Protein AF-0000000069255221 (afdb_homodimer)

Solvent-accessible surface area (backbone atoms only — not comparable to full-atom values): 17949 Å² total; per-residue (Å²): 132,67,72,67,63,80,71,64,46,84,71,50,73,41,59,32,74,39,87,52,92,62,31,18,66,27,28,30,12,27,25,38,39,84,88,38,37,34,37,34,24,20,61,76,11,30,36,39,33,22,40,76,84,61,45,72,72,52,70,41,57,36,72,45,83,52,92,60,35,19,34,45,30,48,19,39,28,49,33,89,82,35,44,27,38,31,22,20,23,72,64,14,24,37,36,32,24,35,59,88,79,59,46,71,72,52,72,48,52,37,46,73,56,74,71,75,69,78,61,92,83,64,73,72,77,75,72,73,63,87,76,57,73,61,70,69,67,75,77,55,68,43,74,43,63,30,34,39,16,40,24,49,25,87,87,62,47,33,40,33,16,16,33,79,68,11,26,37,39,34,56,133,67,71,67,63,80,71,64,45,85,72,50,76,40,57,34,74,39,86,51,92,62,31,19,66,27,27,30,14,28,27,39,38,84,87,36,38,35,37,33,24,20,61,75,12,32,37,38,33,22,41,76,84,62,46,74,73,52,71,42,58,37,73,46,82,53,92,62,35,18,35,44,31,47,18,38,30,51,35,90,83,36,45,26,39,31,22,20,24,72,65,14,23,36,38,31,24,35,60,89,79,59,46,71,73,51,72,49,52,37,46,72,54,73,72,75,68,79,59,91,83,63,74,72,77,76,72,73,62,87,76,58,72,61,71,70,68,76,77,55,68,42,72,43,61,30,35,40,17,40,22,51,26,88,88,61,46,32,39,33,16,16,33,78,68,11,26,37,39,34,56

Foldseek 3Di:
DPVVVVPDDDDDDFEDDDDDFRHAVDFQEWEAEPQQKIWTQGQQFKIWIDHNVSHTDDIFEDDDQDQRHAHCQREWYAEHQQWIWTQRFVNAKIWIARNVPSHTDDMWGKDQDPDPDPPPPDPPPPDPDPPPPPPPPPRDMDGGHGWNYWYAYHVGKIWTDHVVVRDIDID/DPVVVVPDDDDDDFEDDDDDFRHAVDFQEWEAEPQQKIWTQGQQFKIWIDHNVSHTDDIFEDDDQDQRHAHCQREWYAEHQQWIWTQRFVNAKIWIARNVPSHTDDMWGKDQDPDPDPDPPDDPPPDPDPPPPPPPPPRDMDGGHGWNYWYAYHVGKIWTDHVVVRDIDID

Radius of gyration: 22.47 Å; Cα contacts (8 Å, |Δi|>4): 884; chains: 2; bounding box: 44×80×65 Å

Nearest PDB structures (foldseek):
  6xg7-assembly1_A  TM=9.078E-01  e=9.656E-13  Drosophila melanogaster
  8j72-assembly1_A  TM=9.115E-01  e=5.080E-12  Mus musculus
  7qrx-assembly2_B  TM=9.113E-01  e=1.896E-11  Homo sapiens
  6fpt-assembly2_B  TM=9.087E-01  e=2.384E-11  Danio rerio
  6fpt-assembly1_A  TM=9.087E-01  e=3.769E-11  Danio rerio

InterPro domains:
  IPR001258 NHL repeat [PF01436] (70-97)
  IPR001258 NHL repeat [PF01436] (145-171)
  IPR001258 NHL repeat [PS51125] (11-53)
  IPR001258 NHL repeat [PS51125] (57-100)
  IPR001258 NHL repeat [PS51125] (131-171)
  IPR011042 Six-bladed beta-propeller, TolB-like [G3DSA:2.120.10.30] (4-122)
  IPR050952 Tripartite Motif and NHL Repeat Containing E3 Ligases [PTHR24104] (11-170)

Sequence (342 aa):
VLDMLDNFKFVRQFGFLGSGEGQFESPLDAAVTVTGEILVSDSNNRIQVFDSKGVYLRCFGLKGRKDGFFHYPVNIAVNDENALFVCDQGNHRVQVFNAADGAFLHKWGGSKKKKPEPVEGEAPPEEPAEGEEGAEKPEEWQGIRCPAGVAVNASGMVVVTDYQAHAIFAFVLDMLDNFKFVRQFGFLGSGEGQFESPLDAAVTVTGEILVSDSNNRIQVFDSKGVYLRCFGLKGRKDGFFHYPVNIAVNDENALFVCDQGNHRVQVFNAADGAFLHKWGGSKKKKPEPVEGEAPPEEPAEGEEGAEKPEEWQGIRCPAGVAVNASGMVVVTDYQAHAIFAF

pLDDT: mean 87.74, std 17.52, range [38.91, 98.94]

Structure (mmCIF, N/CA/C/O backbone):
data_AF-0000000069255221-model_v1
#
loop_
_entity.id
_entity.type
_entity.pdbx_description
1 polymer 'Peptidylamidoglycolate lyase'
#
loop_
_atom_site.group_PDB
_atom_site.id
_atom_site.type_symbol
_atom_site.label_atom_id
_atom_site.label_alt_id
_atom_site.label_comp_id
_atom_site.label_asym_id
_atom_site.label_entity_id
_atom_site.label_seq_id
_atom_site.pdbx_PDB_ins_code
_atom_site.Cartn_x
_atom_site.Cartn_y
_atom_site.Cartn_z
_atom_site.occupancy
_atom_site.B_iso_or_equiv
_atom_site.auth_seq_id
_atom_site.auth_comp_id
_atom_site.auth_asym_id
_atom_site.auth_atom_id
_atom_site.pdbx_PDB_model_num
ATOM 1 N N . VAL A 1 1 ? 8.352 21.719 -10.75 1 53.47 1 VAL A N 1
ATOM 2 C CA . VAL A 1 1 ? 7.277 22.219 -9.906 1 53.47 1 VAL A CA 1
ATOM 3 C C . VAL A 1 1 ? 6.043 21.328 -10.039 1 53.47 1 VAL A C 1
ATOM 5 O O . VAL A 1 1 ? 5.621 21.016 -11.156 1 53.47 1 VAL A O 1
ATOM 8 N N . LEU A 1 2 ? 5.855 20.469 -9.016 1 69.88 2 LEU A N 1
ATOM 9 C CA . LEU A 1 2 ? 4.672 19.609 -9.055 1 69.88 2 LEU A CA 1
ATOM 10 C C . LEU A 1 2 ? 3.408 20.406 -8.789 1 69.88 2 LEU A C 1
ATOM 12 O O . LEU A 1 2 ? 3.201 20.891 -7.672 1 69.88 2 LEU A O 1
ATOM 16 N N . ASP A 1 3 ? 2.67 20.781 -9.836 1 70.25 3 ASP A N 1
ATOM 17 C CA . ASP A 1 3 ? 1.479 21.625 -9.828 1 70.25 3 ASP A CA 1
ATOM 18 C C . ASP A 1 3 ? 0.49 21.156 -8.758 1 70.25 3 ASP A C 1
ATOM 20 O O . ASP A 1 3 ? -0.163 21.984 -8.109 1 70.25 3 ASP A O 1
ATOM 24 N N . MET A 1 4 ? 0.484 19.922 -8.508 1 70.19 4 MET A N 1
ATOM 25 C CA . MET A 1 4 ? -0.543 19.391 -7.617 1 70.19 4 MET A CA 1
ATOM 26 C C . MET A 1 4 ? -0.302 19.828 -6.18 1 70.19 4 MET A C 1
ATOM 28 O O . MET A 1 4 ? -1.237 19.906 -5.379 1 70.19 4 MET A O 1
ATOM 32 N N . LEU A 1 5 ? 0.924 20.172 -5.895 1 73.88 5 LEU A N 1
ATOM 33 C CA . LEU A 1 5 ? 1.231 20.516 -4.508 1 73.88 5 LEU A CA 1
ATOM 34 C C . LEU A 1 5 ? 0.727 21.906 -4.16 1 73.88 5 LEU A C 1
ATOM 36 O O . LEU A 1 5 ? 0.573 22.234 -2.98 1 73.88 5 LEU A O 1
ATOM 40 N N . ASP A 1 6 ? 0.453 22.719 -5.16 1 73.06 6 ASP A N 1
ATOM 41 C CA . ASP A 1 6 ? -0.022 24.078 -4.93 1 73.06 6 ASP A CA 1
ATOM 42 C C . ASP A 1 6 ? -1.392 24.078 -4.258 1 73.06 6 ASP A C 1
ATOM 44 O O . ASP A 1 6 ? -1.708 24.984 -3.477 1 73.06 6 ASP A O 1
ATOM 48 N N . ASN A 1 7 ? -2.127 23.047 -4.492 1 72.38 7 ASN A N 1
ATOM 49 C CA . ASN A 1 7 ? -3.479 22.984 -3.951 1 72.38 7 ASN A CA 1
ATOM 50 C C . ASN A 1 7 ? -3.629 21.828 -2.959 1 72.38 7 ASN A C 1
ATOM 52 O O . ASN A 1 7 ? -4.746 21.422 -2.631 1 72.38 7 ASN A O 1
ATOM 56 N N . PHE A 1 8 ? -2.584 21.375 -2.562 1 77.88 8 PHE A N 1
ATOM 57 C CA . PHE A 1 8 ? -2.619 20.219 -1.68 1 77.88 8 PHE A CA 1
ATOM 58 C C . PHE A 1 8 ? -3.045 20.609 -0.273 1 77.88 8 PHE A C 1
ATOM 60 O O . PHE A 1 8 ? -2.312 21.312 0.426 1 77.88 8 PHE A O 1
ATOM 67 N N . LYS A 1 9 ? -4.277 20.266 0.069 1 83.62 9 LYS A N 1
ATOM 68 C CA . LYS A 1 9 ? -4.824 20.578 1.385 1 83.62 9 LYS A CA 1
ATOM 69 C C . LYS A 1 9 ? -5.676 19.438 1.92 1 83.62 9 LYS A C 1
ATOM 71 O O . LYS A 1 9 ? -6.191 18.625 1.147 1 83.62 9 LYS A O 1
ATOM 76 N N . PHE A 1 10 ? -5.762 19.453 3.189 1 89.75 10 PHE A N 1
ATOM 77 C CA . PHE A 1 10 ? -6.68 18.516 3.824 1 89.75 10 PHE A CA 1
ATOM 78 C C . PHE A 1 10 ? -8.117 18.812 3.428 1 89.75 10 PHE A C 1
ATOM 80 O O . PHE A 1 10 ? -8.555 19.969 3.469 1 89.75 10 PHE A O 1
ATOM 87 N N . VAL A 1 11 ? -8.836 17.766 3.115 1 88.06 11 VAL A N 1
ATOM 88 C CA . VAL A 1 11 ? -10.211 17.953 2.672 1 88.06 11 VAL A CA 1
ATOM 89 C C . VAL A 1 11 ? -11.172 17.344 3.688 1 88.06 11 VAL A C 1
ATOM 91 O O . VAL A 1 11 ? -12.047 18.031 4.223 1 88.06 11 VAL A O 1
ATOM 94 N N . ARG A 1 12 ? -10.945 16.094 4.004 1 93 12 ARG A N 1
ATOM 95 C CA . ARG A 1 12 ? -11.883 15.445 4.918 1 93 12 ARG A CA 1
ATOM 96 C C . ARG A 1 12 ? -11.258 14.211 5.57 1 93 12 ARG A C 1
ATOM 98 O O . ARG A 1 12 ? -10.266 13.68 5.07 1 93 12 ARG A O 1
ATOM 105 N N . GLN A 1 13 ? -11.891 13.852 6.645 1 95.25 13 GLN A N 1
ATOM 106 C CA . GLN A 1 13 ? -11.625 12.594 7.348 1 95.25 13 GLN A CA 1
ATOM 107 C C . GLN A 1 13 ? -12.914 11.812 7.566 1 95.25 13 GLN A C 1
ATOM 109 O O . GLN A 1 13 ? -13.953 12.391 7.891 1 95.25 13 GLN A O 1
ATOM 114 N N . PHE A 1 14 ? -12.859 10.531 7.309 1 96.5 14 PHE A N 1
ATOM 115 C CA . PHE A 1 14 ? -14.031 9.703 7.547 1 96.5 14 PHE A CA 1
ATOM 116 C C . PHE A 1 14 ? -13.625 8.32 8.047 1 96.5 14 PHE A C 1
ATOM 118 O O . PHE A 1 14 ? -12.469 7.926 7.926 1 96.5 14 PHE A O 1
ATOM 125 N N . GLY A 1 15 ? -14.594 7.602 8.648 1 95.12 15 GLY A N 1
ATOM 126 C CA . GLY A 1 15 ? -14.375 6.293 9.242 1 95.12 15 GLY A CA 1
ATOM 127 C C . GLY A 1 15 ? -14.391 6.309 10.758 1 95.12 15 GLY A C 1
ATOM 128 O O . GLY A 1 15 ? -14.102 7.336 11.375 1 95.12 15 GLY A O 1
ATOM 129 N N . PHE A 1 16 ? -14.688 5.141 11.312 1 94.25 16 PHE A N 1
ATOM 130 C CA . PHE A 1 16 ? -14.734 4.922 12.758 1 94.25 16 PHE A CA 1
ATOM 131 C C . PHE A 1 16 ? -14.328 3.49 13.094 1 94.25 16 PHE A C 1
ATOM 133 O O . PHE A 1 16 ? -14.391 2.604 12.242 1 94.25 16 PHE A O 1
ATOM 140 N N . LEU A 1 17 ? -13.984 3.387 14.305 1 96.44 17 LEU A N 1
ATOM 141 C CA . LEU A 1 17 ? -13.633 2.051 14.766 1 96.44 17 LEU A CA 1
ATOM 142 C C . LEU A 1 17 ? -14.852 1.135 14.766 1 96.44 17 LEU A C 1
ATOM 144 O O . LEU A 1 17 ? -15.938 1.532 15.195 1 96.44 17 LEU A O 1
ATOM 148 N N . GLY A 1 18 ? -14.727 -0.05 14.297 1 97.38 18 GLY A N 1
ATOM 149 C CA . GLY A 1 18 ? -15.789 -1.037 14.375 1 97.38 18 GLY A CA 1
ATOM 150 C C . GLY A 1 18 ? -15.797 -2 13.195 1 97.38 18 GLY A C 1
ATOM 151 O O . GLY A 1 18 ? -14.875 -1.996 12.383 1 97.38 18 GLY A O 1
ATOM 152 N N . SER A 1 19 ? -16.812 -2.799 13.086 1 97.12 19 SER A N 1
ATOM 153 C CA . SER A 1 19 ? -16.922 -3.818 12.047 1 97.12 19 SER A CA 1
ATOM 154 C C . SER A 1 19 ? -18.125 -3.574 11.156 1 97.12 19 SER A C 1
ATOM 156 O O . SER A 1 19 ? -18.375 -4.336 10.211 1 97.12 19 SER A O 1
ATOM 158 N N . GLY A 1 20 ? -18.828 -2.496 11.359 1 97.5 20 GLY A N 1
ATOM 159 C CA . GLY A 1 20 ? -19.984 -2.164 10.539 1 97.5 20 GLY A CA 1
ATOM 160 C C . GLY A 1 20 ? -19.625 -1.4 9.281 1 97.5 20 GLY A C 1
ATOM 161 O O . GLY A 1 20 ? -18.438 -1.189 8.992 1 97.5 20 GLY A O 1
ATOM 162 N N . GLU A 1 21 ? -20.734 -1.013 8.523 1 97.62 21 GLU A N 1
ATOM 163 C CA . GLU A 1 21 ? -20.531 -0.204 7.328 1 97.62 21 GLU A CA 1
ATOM 164 C C . GLU A 1 21 ? -19.844 1.115 7.656 1 97.62 21 GLU A C 1
ATOM 166 O O . GLU A 1 21 ? -20.266 1.83 8.57 1 97.62 21 GLU A O 1
ATOM 171 N N . GLY A 1 22 ? -18.75 1.346 6.938 1 97.56 22 GLY A N 1
ATOM 172 C CA . GLY A 1 22 ? -18.031 2.588 7.148 1 97.56 22 GLY A CA 1
ATOM 173 C C . GLY A 1 22 ? -17.141 2.561 8.375 1 97.56 22 GLY A C 1
ATOM 174 O O . GLY A 1 22 ? -16.516 3.564 8.719 1 97.56 22 GLY A O 1
ATOM 175 N N . GLN A 1 23 ? -17.094 1.429 9.031 1 97.81 23 GLN A N 1
ATOM 176 C CA . GLN A 1 23 ? -16.234 1.255 10.203 1 97.81 23 GLN A CA 1
ATOM 177 C C . GLN A 1 23 ? -15.047 0.356 9.891 1 97.81 23 GLN A C 1
ATOM 179 O O . GLN A 1 23 ? -15.117 -0.491 9 1 97.81 23 GLN A O 1
ATOM 184 N N . PHE A 1 24 ? -13.953 0.578 10.641 1 97.75 24 PHE A N 1
ATOM 185 C CA . PHE A 1 24 ? -12.727 -0.171 10.414 1 97.75 24 PHE A CA 1
ATOM 186 C C . PHE A 1 24 ? -12.148 -0.681 11.727 1 97.75 24 PHE A C 1
ATOM 188 O O . PHE A 1 24 ? -12.016 0.077 12.695 1 97.75 24 PHE A O 1
ATOM 195 N N . GLU A 1 25 ? -11.797 -1.97 11.75 1 96.75 25 GLU A N 1
ATOM 196 C CA . GLU A 1 25 ? -10.898 -2.385 12.82 1 96.75 25 GLU A CA 1
ATOM 197 C C . GLU A 1 25 ? -9.508 -1.772 12.641 1 96.75 25 GLU A C 1
ATOM 199 O O . GLU A 1 25 ? -9.016 -1.068 13.523 1 96.75 25 GLU A O 1
ATOM 204 N N . SER A 1 26 ? -9.031 -2.018 11.445 1 97.12 26 SER A N 1
ATOM 205 C CA . SER A 1 26 ? -7.785 -1.403 10.992 1 97.12 26 SER A CA 1
ATOM 206 C C . SER A 1 26 ? -7.773 -1.224 9.477 1 97.12 26 SER A C 1
ATOM 208 O O . SER A 1 26 ? -7.574 -2.188 8.734 1 97.12 26 SER A O 1
ATOM 210 N N . PRO A 1 27 ? -8.039 0.037 8.992 1 98.38 27 PRO A N 1
ATOM 211 C CA . PRO A 1 27 ? -7.828 0.236 7.559 1 98.38 27 PRO A CA 1
ATOM 212 C C . PRO A 1 27 ? -6.367 0.06 7.145 1 98.38 27 PRO A C 1
ATOM 214 O O . PRO A 1 27 ? -5.488 0.762 7.652 1 98.38 27 PRO A O 1
ATOM 217 N N . LEU A 1 28 ? -6.141 -0.832 6.289 1 98.31 28 LEU A N 1
ATOM 218 C CA . LEU A 1 28 ? -4.785 -1.276 5.988 1 98.31 28 LEU A CA 1
ATOM 219 C C . LEU A 1 28 ? -4.203 -0.499 4.812 1 98.31 28 LEU A C 1
ATOM 221 O O . LEU A 1 28 ? -3.049 -0.063 4.859 1 98.31 28 LEU A O 1
ATOM 225 N N . ASP A 1 29 ? -4.965 -0.388 3.723 1 98.88 29 ASP A N 1
ATOM 226 C CA . ASP A 1 29 ? -4.543 0.339 2.529 1 98.88 29 ASP A CA 1
ATOM 227 C C . ASP A 1 29 ? -5.75 0.875 1.76 1 98.88 29 ASP A C 1
ATOM 229 O O . ASP A 1 29 ? -6.891 0.536 2.072 1 98.88 29 ASP A O 1
ATOM 233 N N . ALA A 1 30 ? -5.453 1.751 0.765 1 98.81 30 ALA A N 1
ATOM 234 C CA . ALA A 1 30 ? -6.52 2.303 -0.069 1 98.81 30 ALA A CA 1
ATOM 235 C C . ALA A 1 30 ? -6.086 2.387 -1.529 1 98.81 30 ALA A C 1
ATOM 237 O O . ALA A 1 30 ? -4.887 2.4 -1.828 1 98.81 30 ALA A O 1
ATOM 238 N N . ALA A 1 31 ? -7.016 2.41 -2.361 1 98.75 31 ALA A N 1
ATOM 239 C CA . ALA A 1 31 ? -6.883 2.709 -3.785 1 98.75 31 ALA A CA 1
ATOM 240 C C . ALA A 1 31 ? -7.969 3.676 -4.246 1 98.75 31 ALA A C 1
ATOM 242 O O . ALA A 1 31 ? -9.062 3.703 -3.684 1 98.75 31 ALA A O 1
ATOM 243 N N . VAL A 1 32 ? -7.664 4.453 -5.211 1 98.25 32 VAL A N 1
ATOM 244 C CA . VAL A 1 32 ? -8.641 5.398 -5.742 1 98.25 32 VAL A CA 1
ATOM 245 C C . VAL A 1 32 ? -8.789 5.191 -7.25 1 98.25 32 VAL A C 1
ATOM 247 O O . VAL A 1 32 ? -7.801 5.215 -7.988 1 98.25 32 VAL A O 1
ATOM 250 N N . THR A 1 33 ? -10.031 5.047 -7.691 1 97.31 33 THR A N 1
ATOM 251 C CA . THR A 1 33 ? -10.289 4.836 -9.109 1 97.31 33 THR A CA 1
ATOM 252 C C . THR A 1 33 ? -10.242 6.156 -9.875 1 97.31 33 THR A C 1
ATOM 254 O O . THR A 1 33 ? -10.211 7.23 -9.266 1 97.31 33 THR A O 1
ATOM 257 N N . VAL A 1 34 ? -10.312 6.012 -11.156 1 94.44 34 VAL A N 1
ATOM 258 C CA . VAL A 1 34 ? -10.297 7.188 -12.023 1 94.44 34 VAL A CA 1
ATOM 259 C C . VAL A 1 34 ? -11.539 8.031 -11.766 1 94.44 34 VAL A C 1
ATOM 261 O O . VAL A 1 34 ? -11.484 9.266 -11.852 1 94.44 34 VAL A O 1
ATOM 264 N N . THR A 1 35 ? -12.594 7.422 -11.359 1 94.94 35 THR A N 1
ATOM 265 C CA . THR A 1 35 ? -13.859 8.125 -11.164 1 94.94 35 THR A CA 1
ATOM 266 C C . THR A 1 35 ? -13.961 8.664 -9.742 1 94.94 35 THR A C 1
ATOM 268 O O . THR A 1 35 ? -14.953 9.305 -9.391 1 94.94 35 THR A O 1
ATOM 271 N N . GLY A 1 36 ? -12.992 8.305 -8.938 1 96.44 36 GLY A N 1
ATOM 272 C CA . GLY A 1 36 ? -12.93 8.922 -7.617 1 96.44 36 GLY A CA 1
ATOM 273 C C . GLY A 1 36 ? -13.508 8.047 -6.523 1 96.44 36 GLY A C 1
ATOM 274 O O . GLY A 1 36 ? -13.688 8.5 -5.391 1 96.44 36 GLY A O 1
ATOM 275 N N . GLU A 1 37 ? -13.844 6.801 -6.859 1 98.25 37 GLU A N 1
ATOM 276 C CA . GLU A 1 37 ? -14.211 5.883 -5.789 1 98.25 37 GLU A CA 1
ATOM 277 C C . GLU A 1 37 ? -13 5.492 -4.953 1 98.25 37 GLU A C 1
ATOM 279 O O . GLU A 1 37 ? -11.906 5.277 -5.496 1 98.25 37 GLU A O 1
ATOM 284 N N . ILE A 1 38 ? -13.242 5.398 -3.662 1 98.69 38 ILE A N 1
ATOM 285 C CA . ILE A 1 38 ? -12.195 5.031 -2.717 1 98.69 38 ILE A CA 1
ATOM 286 C C . ILE A 1 38 ? -12.414 3.602 -2.229 1 98.69 38 ILE A C 1
ATOM 288 O O . ILE A 1 38 ? -13.469 3.287 -1.668 1 98.69 38 ILE A O 1
ATOM 292 N N . LEU A 1 39 ? -11.492 2.734 -2.502 1 98.94 39 LEU A N 1
ATOM 293 C CA . LEU A 1 39 ? -11.516 1.37 -1.987 1 98.94 39 LEU A CA 1
ATOM 294 C C . LEU A 1 39 ? -10.547 1.213 -0.821 1 98.94 39 LEU A C 1
ATOM 296 O O . LEU A 1 39 ? -9.414 1.711 -0.875 1 98.94 39 LEU A O 1
ATOM 300 N N . VAL A 1 40 ? -11.016 0.546 0.236 1 98.88 40 VAL A N 1
ATOM 301 C CA . VAL A 1 40 ? -10.203 0.406 1.438 1 98.88 40 VAL A CA 1
ATOM 302 C C . VAL A 1 40 ? -10.164 -1.06 1.865 1 98.88 40 VAL A C 1
ATOM 304 O O . VAL A 1 40 ? -11.203 -1.692 2.037 1 98.88 40 VAL A O 1
ATOM 307 N N . SER A 1 41 ? -8.961 -1.573 1.947 1 98.81 41 SER A N 1
ATOM 308 C CA . SER A 1 41 ? -8.805 -2.883 2.574 1 98.81 41 SER A CA 1
ATOM 309 C C . SER A 1 41 ? -8.797 -2.77 4.094 1 98.81 41 SER A C 1
ATOM 311 O O . SER A 1 41 ? -8.18 -1.858 4.648 1 98.81 41 SER A O 1
ATOM 313 N N . ASP A 1 42 ? -9.445 -3.639 4.715 1 97.81 42 ASP A N 1
ATOM 314 C CA . ASP A 1 42 ? -9.68 -3.598 6.152 1 97.81 42 ASP A CA 1
ATOM 315 C C . ASP A 1 42 ? -9.312 -4.926 6.809 1 97.81 42 ASP A C 1
ATOM 317 O O . ASP A 1 42 ? -9.586 -5.992 6.258 1 97.81 42 ASP A O 1
ATOM 321 N N . SER A 1 43 ? -8.734 -4.895 8.023 1 97.69 43 SER A N 1
ATOM 322 C CA . SER A 1 43 ? -8.336 -6.105 8.734 1 97.69 43 SER A CA 1
ATOM 323 C C . SER A 1 43 ? -9.539 -6.965 9.094 1 97.69 43 SER A C 1
ATOM 325 O O . SER A 1 43 ? -9.398 -8.133 9.453 1 97.69 43 SER A O 1
ATOM 327 N N . ASN A 1 44 ? -10.734 -6.406 8.977 1 97.56 44 ASN A N 1
ATOM 328 C CA . ASN A 1 44 ? -11.961 -7.191 9.07 1 97.56 44 ASN A CA 1
ATOM 329 C C . ASN A 1 44 ? -12.109 -8.141 7.883 1 97.56 44 ASN A C 1
ATOM 331 O O . ASN A 1 44 ? -13.148 -8.773 7.715 1 97.56 44 ASN A O 1
ATOM 335 N N . ASN A 1 45 ? -11.109 -8.234 7.051 1 98.5 45 ASN A N 1
ATOM 336 C CA . ASN A 1 45 ? -11.008 -9.117 5.895 1 98.5 45 ASN A CA 1
ATOM 337 C C . ASN A 1 45 ? -12.07 -8.789 4.844 1 98.5 45 ASN A C 1
ATOM 339 O O . ASN A 1 45 ? -12.797 -9.672 4.391 1 98.5 45 ASN A O 1
ATOM 343 N N . ARG A 1 46 ? -12.07 -7.57 4.5 1 98.5 46 ARG A N 1
ATOM 344 C CA . ARG A 1 46 ? -13 -7.062 3.504 1 98.5 46 ARG A CA 1
ATOM 345 C C . ARG A 1 46 ? -12.43 -5.836 2.797 1 98.5 46 ARG A C 1
ATOM 347 O O . ARG A 1 46 ? -11.445 -5.254 3.248 1 98.5 46 ARG A O 1
ATOM 354 N N . ILE A 1 47 ? -13.039 -5.551 1.671 1 98.81 47 ILE A N 1
ATOM 355 C CA . ILE A 1 47 ? -12.812 -4.297 0.962 1 98.81 47 ILE A CA 1
ATOM 356 C C . ILE A 1 47 ? -14.086 -3.455 0.987 1 98.81 47 ILE A C 1
ATOM 358 O O . ILE A 1 47 ? -15.156 -3.92 0.576 1 98.81 47 ILE A O 1
ATOM 362 N N . GLN A 1 48 ? -13.977 -2.266 1.503 1 98.81 48 GLN A N 1
ATOM 363 C CA . GLN A 1 48 ? -15.102 -1.333 1.463 1 98.81 48 GLN A CA 1
ATOM 364 C C . GLN A 1 48 ? -14.883 -0.254 0.406 1 98.81 48 GLN A C 1
ATOM 366 O O . GLN A 1 48 ? -13.75 0.16 0.16 1 98.81 48 GLN A O 1
ATOM 371 N N . VAL A 1 49 ? -16 0.161 -0.155 1 98.81 49 VAL A N 1
ATOM 372 C CA . VAL A 1 49 ? -15.961 1.156 -1.222 1 98.81 49 VAL A CA 1
ATOM 373 C C . VAL A 1 49 ? -16.766 2.389 -0.814 1 98.81 49 VAL A C 1
ATOM 375 O O . VAL A 1 49 ? -17.875 2.27 -0.29 1 98.81 49 VAL A O 1
ATOM 378 N N . PHE A 1 50 ? -16.172 3.518 -1.051 1 98.69 50 PHE A N 1
ATOM 379 C CA . PHE A 1 50 ? -16.766 4.82 -0.758 1 98.69 50 PHE A CA 1
ATOM 380 C C . PHE A 1 50 ? -16.766 5.703 -2 1 98.69 50 PHE A C 1
ATOM 382 O O . PHE A 1 50 ? -15.961 5.512 -2.908 1 98.69 50 PHE A O 1
ATOM 389 N N . ASP A 1 51 ? -17.672 6.676 -2.004 1 98.19 51 ASP A N 1
ATOM 390 C CA . ASP A 1 51 ? -17.578 7.68 -3.061 1 98.19 51 ASP A CA 1
ATOM 391 C C . ASP A 1 51 ? -16.531 8.734 -2.715 1 98.19 51 ASP A C 1
ATOM 393 O O . ASP A 1 51 ? -15.859 8.641 -1.684 1 98.19 51 ASP A O 1
ATOM 397 N N . SER A 1 52 ? -16.422 9.688 -3.568 1 96.75 52 SER A N 1
ATOM 398 C CA . SER A 1 52 ? -15.352 10.68 -3.432 1 96.75 52 SER A CA 1
ATOM 399 C C . SER A 1 52 ? -15.57 11.555 -2.203 1 96.75 52 SER A C 1
ATOM 401 O O . SER A 1 52 ? -14.648 12.25 -1.761 1 96.75 52 SER A O 1
ATOM 403 N N . LYS A 1 53 ? -16.703 11.539 -1.629 1 96.62 53 LYS A N 1
ATOM 404 C CA . LYS A 1 53 ? -17.016 12.359 -0.461 1 96.62 53 LYS A CA 1
ATOM 405 C C . LYS A 1 53 ? -16.922 11.539 0.824 1 96.62 53 LYS A C 1
ATOM 407 O O . LYS A 1 53 ? -17.234 12.039 1.907 1 96.62 53 LYS A O 1
ATOM 412 N N . GLY A 1 54 ? -16.531 10.258 0.708 1 97.44 54 GLY A N 1
ATOM 413 C CA . GLY A 1 54 ? -16.359 9.422 1.888 1 97.44 54 GLY A CA 1
ATOM 414 C C . GLY A 1 54 ? -17.641 8.742 2.332 1 97.44 54 GLY A C 1
ATOM 415 O O . GLY A 1 54 ? -17.719 8.25 3.459 1 97.44 54 GLY A O 1
ATOM 416 N N . VAL A 1 55 ? -18.625 8.797 1.468 1 98.06 55 VAL A N 1
ATOM 417 C CA . VAL A 1 55 ? -19.891 8.117 1.765 1 98.06 55 VAL A CA 1
ATOM 418 C C . VAL A 1 55 ? -19.781 6.641 1.382 1 98.06 55 VAL A C 1
ATOM 420 O O . VAL A 1 55 ? -19.375 6.312 0.269 1 98.06 55 VAL A O 1
ATOM 423 N N . TYR A 1 56 ? -20.219 5.762 2.277 1 98.38 56 TYR A N 1
ATOM 424 C CA . TYR A 1 56 ? -20.156 4.32 2.066 1 98.38 56 TYR A CA 1
ATOM 425 C C . TYR A 1 56 ? -21.031 3.898 0.899 1 98.38 56 TYR A C 1
ATOM 427 O O . TYR A 1 56 ? -22.188 4.324 0.804 1 98.38 56 TYR A O 1
ATOM 435 N N . LEU A 1 57 ? -20.531 3.021 0.064 1 98.56 57 LEU A N 1
ATOM 436 C CA . LEU A 1 57 ? -21.297 2.539 -1.08 1 98.56 57 LEU A CA 1
ATOM 437 C C . LEU A 1 57 ? -21.578 1.045 -0.958 1 98.56 57 LEU A C 1
ATOM 439 O O . LEU A 1 57 ? -22.719 0.611 -1.066 1 98.56 57 LEU A O 1
ATOM 443 N N . ARG A 1 58 ? -20.5 0.245 -0.811 1 98.19 58 ARG A N 1
ATOM 444 C CA . ARG A 1 58 ? -20.609 -1.21 -0.771 1 98.19 58 ARG A CA 1
ATOM 445 C C . ARG A 1 58 ? -19.375 -1.837 -0.132 1 98.19 58 ARG A C 1
ATOM 447 O O . ARG A 1 58 ? -18.422 -1.137 0.197 1 98.19 58 ARG A O 1
ATOM 454 N N . CYS A 1 59 ? -19.453 -3.141 0.03 1 98 59 CYS A N 1
ATOM 455 C CA . CYS A 1 59 ? -18.312 -3.932 0.491 1 98 59 CYS A CA 1
ATOM 456 C C . CYS A 1 59 ? -18.344 -5.328 -0.121 1 98 59 CYS A C 1
ATOM 458 O O . CYS A 1 59 ? -19.375 -5.789 -0.582 1 98 59 CYS A O 1
ATOM 460 N N . PHE A 1 60 ? -17.219 -5.887 -0.198 1 97.81 60 PHE A N 1
ATOM 461 C CA . PHE A 1 60 ? -17.109 -7.289 -0.591 1 97.81 60 PHE A CA 1
ATOM 462 C C . PHE A 1 60 ? -15.953 -7.965 0.121 1 97.81 60 PHE A C 1
ATOM 464 O O . PHE A 1 60 ? -15.086 -7.289 0.689 1 97.81 60 PHE A O 1
ATOM 471 N N . GLY A 1 61 ? -16.016 -9.312 0.134 1 97 61 GLY A N 1
ATOM 472 C CA . GLY A 1 61 ? -15.016 -10.125 0.815 1 97 61 GLY A CA 1
ATOM 473 C C . GLY A 1 61 ? -15.508 -10.695 2.131 1 97 61 GLY A C 1
ATOM 474 O O . GLY A 1 61 ? -16.375 -10.117 2.781 1 97 61 GLY A O 1
ATOM 475 N N . LEU A 1 62 ? -14.961 -11.859 2.516 1 96.94 62 LEU A N 1
ATOM 476 C CA . LEU A 1 62 ? -15.141 -12.562 3.777 1 96.94 62 LEU A CA 1
ATOM 477 C C . LEU A 1 62 ? -13.852 -13.25 4.211 1 96.94 62 LEU A C 1
ATOM 479 O O . LEU A 1 62 ? -12.977 -13.516 3.383 1 96.94 62 LEU A O 1
ATOM 483 N N . LYS A 1 63 ? -13.828 -13.422 5.469 1 98.19 63 LYS A N 1
ATOM 484 C CA . LYS A 1 63 ? -12.664 -14.172 5.945 1 98.19 63 LYS A CA 1
ATOM 485 C C . LYS A 1 63 ? -12.688 -15.602 5.414 1 98.19 63 LYS A C 1
ATOM 487 O O . LYS A 1 63 ? -13.711 -16.281 5.473 1 98.19 63 LYS A O 1
ATOM 492 N N . GLY A 1 64 ? -11.578 -16.016 4.852 1 98.38 64 GLY A N 1
ATOM 493 C CA . GLY A 1 64 ? -11.484 -17.375 4.383 1 98.38 64 GLY A CA 1
ATOM 494 C C . GLY A 1 64 ? -10.414 -17.578 3.326 1 98.38 64 GLY A C 1
ATOM 495 O O . GLY A 1 64 ? -9.594 -16.688 3.09 1 98.38 64 GLY A O 1
ATOM 496 N N . ARG A 1 65 ? -10.438 -18.734 2.666 1 97.56 65 ARG A N 1
ATOM 497 C CA . ARG A 1 65 ? -9.359 -19.078 1.748 1 97.56 65 ARG A CA 1
ATOM 498 C C . ARG A 1 65 ? -9.883 -19.25 0.326 1 97.56 65 ARG A C 1
ATOM 500 O O . ARG A 1 65 ? -9.102 -19.375 -0.619 1 97.56 65 ARG A O 1
ATOM 507 N N . LYS A 1 66 ? -11.156 -19.25 0.152 1 97.94 66 LYS A N 1
ATOM 508 C CA . LYS A 1 66 ? -11.734 -19.406 -1.181 1 97.94 66 LYS A CA 1
ATOM 509 C C . LYS A 1 66 ? -11.5 -18.172 -2.037 1 97.94 66 LYS A C 1
ATOM 511 O O . LYS A 1 66 ? -11.102 -17.125 -1.525 1 97.94 66 LYS A O 1
ATOM 516 N N . ASP A 1 67 ? -11.727 -18.391 -3.338 1 97.62 67 ASP A N 1
ATOM 517 C CA . ASP A 1 67 ? -11.664 -17.234 -4.219 1 97.62 67 ASP A CA 1
ATOM 518 C C . ASP A 1 67 ? -12.625 -16.141 -3.756 1 97.62 67 ASP A C 1
ATOM 520 O O . ASP A 1 67 ? -13.789 -16.422 -3.463 1 97.62 67 ASP A O 1
ATOM 524 N N . GLY A 1 68 ? -12.102 -14.984 -3.6 1 98.06 68 GLY A N 1
ATOM 525 C CA . GLY A 1 68 ? -12.938 -13.875 -3.178 1 98.06 68 GLY A CA 1
ATOM 526 C C . GLY A 1 68 ? -12.938 -13.656 -1.675 1 98.06 68 GLY A C 1
ATOM 527 O O . GLY A 1 68 ? -13.414 -12.633 -1.187 1 98.06 68 GLY A O 1
ATOM 528 N N . PHE A 1 69 ? -12.398 -14.648 -0.933 1 98.38 69 PHE A N 1
ATOM 529 C CA . PHE A 1 69 ? -12.211 -14.516 0.507 1 98.38 69 PHE A CA 1
ATOM 530 C C . PHE A 1 69 ? -10.82 -13.992 0.827 1 98.38 69 PHE A C 1
ATOM 532 O O . PHE A 1 69 ? -9.922 -14.039 -0.02 1 98.38 69 PHE A O 1
ATOM 539 N N . PHE A 1 70 ? -10.711 -13.492 2.055 1 98.69 70 PHE A N 1
ATOM 540 C CA . PHE A 1 70 ? -9.438 -12.883 2.42 1 98.69 70 PHE A CA 1
ATOM 541 C C . PHE A 1 70 ? -8.953 -13.414 3.764 1 98.69 70 PHE A C 1
ATOM 543 O O . PHE A 1 70 ? -9.758 -13.859 4.586 1 98.69 70 PHE A O 1
ATOM 550 N N . HIS A 1 71 ? -7.641 -13.383 3.914 1 98.62 71 HIS A N 1
ATOM 551 C CA . HIS A 1 71 ? -6.961 -13.438 5.203 1 98.62 71 HIS A CA 1
ATOM 552 C C . HIS A 1 71 ? -5.902 -12.344 5.316 1 98.62 71 HIS A C 1
ATOM 554 O O . HIS A 1 71 ? -4.746 -12.555 4.938 1 98.62 71 HIS A O 1
ATOM 560 N N . TYR A 1 72 ? -6.305 -11.211 5.824 1 98.31 72 TYR A N 1
ATOM 561 C CA . TYR A 1 72 ? -5.473 -10.031 6.027 1 98.31 72 TYR A CA 1
ATOM 562 C C . TYR A 1 72 ? -5.07 -9.406 4.695 1 98.31 72 TYR A C 1
ATOM 564 O O . TYR A 1 72 ? -3.891 -9.383 4.348 1 98.31 72 TYR A O 1
ATOM 572 N N . PRO A 1 73 ? -6.062 -8.836 3.92 1 98.69 73 PRO A N 1
ATOM 573 C CA . PRO A 1 73 ? -5.762 -8.109 2.684 1 98.69 73 PRO A CA 1
ATOM 574 C C . PRO A 1 73 ? -4.984 -6.82 2.932 1 98.69 73 PRO A C 1
ATOM 576 O O . PRO A 1 73 ? -5.578 -5.742 3.006 1 98.69 73 PRO A O 1
ATOM 579 N N . VAL A 1 74 ? -3.713 -6.844 2.881 1 98.44 74 VAL A N 1
ATOM 580 C CA . VAL A 1 74 ? -2.85 -5.852 3.514 1 98.44 74 VAL A CA 1
ATOM 581 C C . VAL A 1 74 ? -2.656 -4.66 2.576 1 98.44 74 VAL A C 1
ATOM 583 O O . VAL A 1 74 ? -2.348 -3.555 3.025 1 98.44 74 VAL A O 1
ATOM 586 N N . ASN A 1 75 ? -2.758 -4.871 1.27 1 98.88 75 ASN A N 1
ATOM 587 C CA . ASN A 1 75 ? -2.434 -3.842 0.286 1 98.88 75 ASN A CA 1
ATOM 588 C C . ASN A 1 75 ? -3.279 -3.988 -0.977 1 98.88 75 ASN A C 1
ATOM 590 O O . ASN A 1 75 ? -3.633 -5.105 -1.365 1 98.88 75 ASN A O 1
ATOM 594 N N . ILE A 1 76 ? -3.572 -2.85 -1.625 1 98.88 76 ILE A N 1
ATOM 595 C CA . ILE A 1 76 ? -4.418 -2.904 -2.812 1 98.88 76 ILE A CA 1
ATOM 596 C C . ILE A 1 76 ? -3.979 -1.835 -3.809 1 98.88 76 ILE A C 1
ATOM 598 O O . ILE A 1 76 ? -3.424 -0.804 -3.42 1 98.88 76 ILE A O 1
ATOM 602 N N . ALA A 1 77 ? -4.242 -2.049 -5.047 1 98.5 77 ALA A N 1
ATOM 603 C CA . ALA A 1 77 ? -4.035 -1.11 -6.148 1 98.5 77 ALA A CA 1
ATOM 604 C C . ALA A 1 77 ? -5.078 -1.312 -7.242 1 98.5 77 ALA A C 1
ATOM 606 O O . ALA A 1 77 ? -5.539 -2.432 -7.473 1 98.5 77 ALA A O 1
ATOM 607 N N . VAL A 1 78 ? -5.457 -0.245 -7.891 1 97.56 78 VAL A N 1
ATOM 608 C CA . VAL A 1 78 ? -6.43 -0.319 -8.977 1 97.56 78 VAL A CA 1
ATOM 609 C C . VAL A 1 78 ? -5.855 0.338 -10.234 1 97.56 78 VAL A C 1
ATOM 611 O O . VAL A 1 78 ? -5.16 1.354 -10.148 1 97.56 78 VAL A O 1
ATOM 614 N N . ASN A 1 79 ? -6.133 -0.26 -11.367 1 94.06 79 ASN A N 1
ATOM 615 C CA . ASN A 1 79 ? -5.707 0.388 -12.609 1 94.06 79 ASN A CA 1
ATOM 616 C C . ASN A 1 79 ? -6.863 1.106 -13.289 1 94.06 79 ASN A C 1
ATOM 618 O O . ASN A 1 79 ? -7.969 1.166 -12.75 1 94.06 79 ASN A O 1
ATOM 622 N N . ASP A 1 80 ? -6.605 1.633 -14.445 1 92.69 80 ASP A N 1
ATOM 623 C CA . ASP A 1 80 ? -7.586 2.467 -15.133 1 92.69 80 ASP A CA 1
ATOM 624 C C . ASP A 1 80 ? -8.703 1.619 -15.734 1 92.69 80 ASP A C 1
ATOM 626 O O . ASP A 1 80 ? -9.742 2.146 -16.125 1 92.69 80 ASP A O 1
ATOM 630 N N . GLU A 1 81 ? -8.555 0.294 -15.789 1 92.25 81 GLU A N 1
ATOM 631 C CA . GLU A 1 81 ? -9.57 -0.619 -16.297 1 92.25 81 GLU A CA 1
ATOM 632 C C . GLU A 1 81 ? -10.453 -1.156 -15.18 1 92.25 81 GLU A C 1
ATOM 634 O O . GLU A 1 81 ? -11.305 -2.014 -15.406 1 92.25 81 GLU A O 1
ATOM 639 N N . ASN A 1 82 ? -10.172 -0.695 -13.977 1 94.5 82 ASN A N 1
ATOM 640 C CA . ASN A 1 82 ? -10.906 -1.077 -12.781 1 94.5 82 ASN A CA 1
ATOM 641 C C . ASN A 1 82 ? -10.555 -2.494 -12.328 1 94.5 82 ASN A C 1
ATOM 643 O O . ASN A 1 82 ? -11.391 -3.191 -11.75 1 94.5 82 ASN A O 1
ATOM 647 N N . ALA A 1 83 ? -9.406 -2.9 -12.727 1 95.88 83 ALA A N 1
ATOM 648 C CA . ALA A 1 83 ? -8.875 -4.102 -12.086 1 95.88 83 ALA A CA 1
ATOM 649 C C . ALA A 1 83 ? -8.297 -3.775 -10.711 1 95.88 83 ALA A C 1
ATOM 651 O O . ALA A 1 83 ? -7.391 -2.943 -10.594 1 95.88 83 ALA A O 1
ATOM 652 N N . LEU A 1 84 ? -8.844 -4.461 -9.742 1 97.69 84 LEU A N 1
ATOM 653 C CA . LEU A 1 84 ? -8.375 -4.293 -8.375 1 97.69 84 LEU A CA 1
ATOM 654 C C . LEU A 1 84 ? -7.469 -5.449 -7.965 1 97.69 84 LEU A C 1
ATOM 656 O O . LEU A 1 84 ? -7.883 -6.613 -8.016 1 97.69 84 LEU A O 1
ATOM 660 N N . PHE A 1 85 ? -6.258 -5.117 -7.59 1 98.19 85 PHE A N 1
ATOM 661 C CA . PHE A 1 85 ? -5.297 -6.098 -7.102 1 98.19 85 PHE A CA 1
ATOM 662 C C . PHE A 1 85 ? -5.215 -6.062 -5.578 1 98.19 85 PHE A C 1
ATOM 664 O O . PHE A 1 85 ? -5.109 -4.988 -4.984 1 98.19 85 PHE A O 1
ATOM 671 N N . VAL A 1 86 ? -5.285 -7.227 -4.973 1 98.81 86 VAL A N 1
ATOM 672 C CA . VAL A 1 86 ? -5.312 -7.305 -3.518 1 98.81 86 VAL A CA 1
ATOM 673 C C . VAL A 1 86 ? -4.234 -8.273 -3.033 1 98.81 86 VAL A C 1
ATOM 675 O O . VAL A 1 86 ? -4.234 -9.445 -3.402 1 98.81 86 VAL A O 1
ATOM 678 N N . CYS A 1 87 ? -3.326 -7.762 -2.262 1 98.75 87 CYS A N 1
ATOM 679 C CA . CYS A 1 87 ? -2.406 -8.648 -1.558 1 98.75 87 CYS A CA 1
ATOM 680 C C . CYS A 1 87 ? -3.111 -9.367 -0.413 1 98.75 87 CYS A C 1
ATOM 682 O O . CYS A 1 87 ? -3.273 -8.805 0.672 1 98.75 87 CYS A O 1
ATOM 684 N N . ASP A 1 88 ? -3.523 -10.516 -0.634 1 98.5 88 ASP A N 1
ATOM 685 C CA . ASP A 1 88 ? -4.137 -11.422 0.339 1 98.5 88 ASP A CA 1
ATOM 686 C C . ASP A 1 88 ? -3.07 -12.188 1.119 1 98.5 88 ASP A C 1
ATOM 688 O O . ASP A 1 88 ? -2.902 -13.391 0.926 1 98.5 88 ASP A O 1
ATOM 692 N N . GLN A 1 89 ? -2.453 -11.484 2.029 1 98.31 89 GLN A N 1
ATOM 693 C CA . GLN A 1 89 ? -1.169 -11.867 2.609 1 98.31 89 GLN A CA 1
ATOM 694 C C . GLN A 1 89 ? -1.273 -13.188 3.367 1 98.31 89 GLN A C 1
ATOM 696 O O . GLN A 1 89 ? -0.421 -14.062 3.215 1 98.31 89 GLN A O 1
ATOM 701 N N . GLY A 1 90 ? -2.225 -13.305 4.184 1 97.69 90 GLY A N 1
ATOM 702 C CA . GLY A 1 90 ? -2.361 -14.5 4.996 1 97.69 90 GLY A CA 1
ATOM 703 C C . GLY A 1 90 ? -2.621 -15.75 4.176 1 97.69 90 GLY A C 1
ATOM 704 O O . GLY A 1 90 ? -2.443 -16.875 4.668 1 97.69 90 GLY A O 1
ATOM 705 N N . ASN A 1 91 ? -3.111 -15.547 2.922 1 97.62 91 ASN A N 1
ATOM 706 C CA . ASN A 1 91 ? -3.381 -16.672 2.033 1 97.62 91 ASN A CA 1
ATOM 707 C C . ASN A 1 91 ? -2.285 -16.828 0.984 1 97.62 91 ASN A C 1
ATOM 709 O O . ASN A 1 91 ? -2.438 -17.594 0.033 1 97.62 91 ASN A O 1
ATOM 713 N N . HIS A 1 92 ? -1.228 -16.062 1.042 1 97.12 92 HIS A N 1
ATOM 714 C CA . HIS A 1 92 ? -0.04 -16.188 0.205 1 97.12 92 HIS A CA 1
ATOM 715 C C . HIS A 1 92 ? -0.387 -16.031 -1.271 1 97.12 92 HIS A C 1
ATOM 717 O O . HIS A 1 92 ? 0.015 -16.844 -2.102 1 97.12 92 HIS A O 1
ATOM 723 N N . ARG A 1 93 ? -1.159 -14.945 -1.53 1 97.06 93 ARG A N 1
ATOM 724 C CA . ARG A 1 93 ? -1.602 -14.758 -2.91 1 97.06 93 ARG A CA 1
ATOM 725 C C . ARG A 1 93 ? -1.956 -13.305 -3.182 1 97.06 93 ARG A C 1
ATOM 727 O O . ARG A 1 93 ? -2.096 -12.508 -2.248 1 97.06 93 ARG A O 1
ATOM 734 N N . VAL A 1 94 ? -1.996 -13 -4.402 1 97.38 94 VAL A N 1
ATOM 735 C CA . VAL A 1 94 ? -2.627 -11.789 -4.914 1 97.38 94 VAL A CA 1
ATOM 736 C C . VAL A 1 94 ? -3.895 -12.148 -5.684 1 97.38 94 VAL A C 1
ATOM 738 O O . VAL A 1 94 ? -3.875 -13.031 -6.543 1 97.38 94 VAL A O 1
ATOM 741 N N . GLN A 1 95 ? -4.945 -11.516 -5.32 1 97.81 95 GLN A N 1
ATOM 742 C CA . GLN A 1 95 ? -6.191 -11.703 -6.055 1 97.81 95 GLN A CA 1
ATOM 743 C C . GLN A 1 95 ? -6.543 -10.461 -6.867 1 97.81 95 GLN A C 1
ATOM 745 O O . GLN A 1 95 ? -6.172 -9.344 -6.5 1 97.81 95 GLN A O 1
ATOM 750 N N . VAL A 1 96 ? -7.293 -10.703 -7.957 1 97.25 96 VAL A N 1
ATOM 751 C CA . VAL A 1 96 ? -7.754 -9.625 -8.82 1 97.25 96 VAL A CA 1
ATOM 752 C C . VAL A 1 96 ? -9.281 -9.617 -8.867 1 97.25 96 VAL A C 1
ATOM 754 O O . VAL A 1 96 ? -9.906 -10.664 -9.039 1 97.25 96 VAL A O 1
ATOM 757 N N . PHE A 1 97 ? -9.805 -8.453 -8.734 1 97.69 97 PHE A N 1
ATOM 758 C CA . PHE A 1 97 ? -11.25 -8.258 -8.742 1 97.69 97 PHE A CA 1
ATOM 759 C C . PHE A 1 97 ? -11.648 -7.156 -9.719 1 97.69 97 PHE A C 1
ATOM 761 O O . PHE A 1 97 ? -10.812 -6.336 -10.109 1 97.69 97 PHE A O 1
ATOM 768 N N . ASN A 1 98 ? -12.906 -7.199 -10.094 1 96.69 98 ASN A N 1
ATOM 769 C CA . ASN A 1 98 ? -13.516 -6.016 -10.688 1 96.69 98 ASN A CA 1
ATOM 770 C C . ASN A 1 98 ? -13.891 -4.984 -9.625 1 96.69 98 ASN A C 1
ATOM 772 O O . ASN A 1 98 ? -14.742 -5.246 -8.781 1 96.69 98 ASN A O 1
ATOM 776 N N . ALA A 1 99 ? -13.258 -3.881 -9.688 1 96.88 99 ALA A N 1
ATOM 777 C CA . ALA A 1 99 ? -13.438 -2.863 -8.656 1 96.88 99 ALA A CA 1
ATOM 778 C C . ALA A 1 99 ? -14.867 -2.346 -8.633 1 96.88 99 ALA A C 1
ATOM 780 O O . ALA A 1 99 ? -15.352 -1.873 -7.605 1 96.88 99 ALA A O 1
ATOM 781 N N . ALA A 1 100 ? -15.57 -2.352 -9.656 1 95.31 100 ALA A N 1
ATOM 782 C CA . ALA A 1 100 ? -16.906 -1.772 -9.789 1 95.31 100 ALA A CA 1
ATOM 783 C C . ALA A 1 100 ? -17.938 -2.613 -9.047 1 95.31 100 ALA A C 1
ATOM 785 O O . ALA A 1 100 ? -18.859 -2.074 -8.422 1 95.31 100 ALA A O 1
ATOM 786 N N . ASP A 1 101 ? -17.734 -3.949 -9.07 1 95.88 101 ASP A N 1
ATOM 787 C CA . ASP A 1 101 ? -18.812 -4.762 -8.492 1 95.88 101 ASP A CA 1
ATOM 788 C C . ASP A 1 101 ? -18.25 -5.777 -7.496 1 95.88 101 ASP A C 1
ATOM 790 O O . ASP A 1 101 ? -19 -6.508 -6.855 1 95.88 101 ASP A O 1
ATOM 794 N N . GLY A 1 102 ? -16.922 -5.898 -7.422 1 97.12 102 GLY A N 1
ATOM 795 C CA . GLY A 1 102 ? -16.312 -6.785 -6.445 1 97.12 102 GLY A CA 1
ATOM 796 C C . GLY A 1 102 ? -16.203 -8.219 -6.926 1 97.12 102 GLY A C 1
ATOM 797 O O . GLY A 1 102 ? -15.898 -9.125 -6.145 1 97.12 102 GLY A O 1
ATOM 798 N N . ALA A 1 103 ? -16.453 -8.445 -8.211 1 96.81 103 ALA A N 1
ATOM 799 C CA . ALA A 1 103 ? -16.391 -9.805 -8.742 1 96.81 103 ALA A CA 1
ATOM 800 C C . ALA A 1 103 ? -14.945 -10.297 -8.812 1 96.81 103 ALA A C 1
ATOM 802 O O . ALA A 1 103 ? -14.047 -9.562 -9.234 1 96.81 103 ALA A O 1
ATOM 803 N N . PHE A 1 104 ? -14.75 -11.547 -8.461 1 97.31 104 PHE A N 1
ATOM 804 C CA . PHE A 1 104 ? -13.438 -12.172 -8.57 1 97.31 104 PHE A CA 1
ATOM 805 C C . PHE A 1 104 ? -13.078 -12.43 -10.031 1 97.31 104 PHE A C 1
ATOM 807 O O . PHE A 1 104 ? -13.898 -12.93 -10.797 1 97.31 104 PHE A O 1
ATOM 814 N N . LEU A 1 105 ? -11.797 -12.188 -10.336 1 95.56 105 LEU A N 1
ATOM 815 C CA . LEU A 1 105 ? -11.391 -12.328 -11.727 1 95.56 105 LEU A CA 1
ATOM 816 C C . LEU A 1 105 ? -10.242 -13.328 -11.859 1 95.56 105 LEU A C 1
ATOM 818 O O . LEU A 1 105 ? -10.203 -14.117 -12.797 1 95.56 105 LEU A O 1
ATOM 822 N N . HIS A 1 106 ? -9.227 -13.25 -10.992 1 94.12 106 HIS A N 1
ATOM 823 C CA . HIS A 1 106 ? -8 -14.023 -11.141 1 94.12 106 HIS A CA 1
ATOM 824 C C . HIS A 1 106 ? -7.207 -14.055 -9.836 1 94.12 106 HIS A C 1
ATOM 826 O O . HIS A 1 106 ? -7.543 -13.344 -8.883 1 94.12 106 HIS A O 1
ATOM 832 N N . LYS A 1 107 ? -6.176 -14.898 -9.711 1 94.38 107 LYS A N 1
ATOM 833 C CA . LYS A 1 107 ? -5.258 -14.906 -8.578 1 94.38 107 LYS A CA 1
ATOM 834 C C . LYS A 1 107 ? -3.896 -15.477 -8.977 1 94.38 107 LYS A C 1
ATOM 836 O O . LYS A 1 107 ? -3.791 -16.234 -9.945 1 94.38 107 LYS A O 1
ATOM 841 N N . TRP A 1 108 ? -2.93 -15 -8.258 1 92.19 108 TRP A N 1
ATOM 842 C CA . TRP A 1 108 ? -1.583 -15.562 -8.273 1 92.19 108 TRP A CA 1
ATOM 843 C C . TRP A 1 108 ? -1.101 -15.867 -6.863 1 92.19 108 TRP A C 1
ATOM 845 O O . TRP A 1 108 ? -1.324 -15.078 -5.941 1 92.19 108 TRP A O 1
ATOM 855 N N . GLY A 1 109 ? -0.493 -16.953 -6.699 1 91.88 109 GLY A N 1
ATOM 856 C CA . GLY A 1 109 ? -0.002 -17.297 -5.371 1 91.88 109 GLY A CA 1
ATOM 857 C C . GLY A 1 109 ? 1.198 -18.219 -5.398 1 91.88 109 GLY A C 1
ATOM 858 O O . GLY A 1 109 ? 1.906 -18.297 -6.402 1 91.88 109 GLY A O 1
ATOM 859 N N . GLY A 1 110 ? 1.57 -18.594 -4.18 1 89.75 110 GLY A N 1
ATOM 860 C CA . GLY A 1 110 ? 2.648 -19.547 -4.031 1 89.75 110 GLY A CA 1
ATOM 861 C C . GLY A 1 110 ? 2.268 -20.75 -3.18 1 89.75 110 GLY A C 1
ATOM 862 O O . GLY A 1 110 ? 1.175 -20.781 -2.611 1 89.75 110 GLY A O 1
ATOM 863 N N . SER A 1 111 ? 3.107 -21.797 -3.373 1 85.88 111 SER A N 1
ATOM 864 C CA . SER A 1 111 ? 2.9 -23.031 -2.615 1 85.88 111 SER A CA 1
ATOM 865 C C . SER A 1 111 ? 4.23 -23.672 -2.238 1 85.88 111 SER A C 1
ATOM 867 O O . SER A 1 111 ? 5.262 -23.391 -2.846 1 85.88 111 SER A O 1
ATOM 869 N N . LYS A 1 112 ? 4.082 -24.422 -1.104 1 82.81 112 LYS A N 1
ATOM 870 C CA . LYS A 1 112 ? 5.242 -25.234 -0.733 1 82.81 112 LYS A CA 1
ATOM 871 C C . LYS A 1 112 ? 5.551 -26.266 -1.806 1 82.81 112 LYS A C 1
ATOM 873 O O . LYS A 1 112 ? 4.641 -26.875 -2.377 1 82.81 112 LYS A O 1
ATOM 878 N N . LYS A 1 113 ? 6.816 -26.281 -2.197 1 73.19 113 LYS A N 1
ATOM 879 C CA . LYS A 1 113 ? 7.203 -27.297 -3.164 1 73.19 113 LYS A CA 1
ATOM 880 C C . LYS A 1 113 ? 7 -28.703 -2.596 1 73.19 113 LYS A C 1
ATOM 882 O O . LYS A 1 113 ? 7.34 -28.969 -1.44 1 73.19 113 LYS A O 1
ATOM 887 N N . LYS A 1 114 ? 6.102 -29.422 -3.098 1 64.88 114 LYS A N 1
ATOM 888 C CA . LYS A 1 114 ? 5.895 -30.797 -2.678 1 64.88 114 LYS A CA 1
ATOM 889 C C . LYS A 1 114 ? 7.176 -31.609 -2.83 1 64.88 114 LYS A C 1
ATOM 891 O O . LYS A 1 114 ? 7.902 -31.469 -3.814 1 64.88 114 LYS A O 1
ATOM 896 N N . LYS A 1 115 ? 7.812 -32.062 -1.692 1 59.44 115 LYS A N 1
ATOM 897 C CA . LYS A 1 115 ? 8.891 -33.031 -1.816 1 59.44 115 LYS A CA 1
ATOM 898 C C . LYS A 1 115 ? 8.516 -34.156 -2.777 1 59.44 115 LYS A C 1
ATOM 900 O O . LYS A 1 115 ? 7.383 -34.656 -2.752 1 59.44 115 LYS A O 1
ATOM 905 N N . PRO A 1 116 ? 9.305 -34.281 -3.84 1 56.28 116 PRO A N 1
ATOM 906 C CA . PRO A 1 116 ? 8.992 -35.5 -4.621 1 56.28 116 PRO A CA 1
ATOM 907 C C . PRO A 1 116 ? 8.75 -36.719 -3.744 1 56.28 116 PRO A C 1
ATOM 909 O O . PRO A 1 116 ? 9.383 -36.875 -2.695 1 56.28 116 PRO A O 1
ATOM 912 N N . GLU A 1 117 ? 7.562 -37.188 -3.754 1 55.88 117 GLU A N 1
ATOM 913 C CA . GLU A 1 117 ? 7.324 -38.469 -3.053 1 55.88 117 GLU A CA 1
ATOM 914 C C . GLU A 1 117 ? 8.516 -39.406 -3.199 1 55.88 117 GLU A C 1
ATOM 916 O O . GLU A 1 117 ? 9.133 -39.469 -4.266 1 55.88 117 GLU A O 1
ATOM 921 N N . PRO A 1 118 ? 9.102 -39.781 -2.055 1 56.56 118 PRO A N 1
ATOM 922 C CA . PRO A 1 118 ? 10.156 -40.781 -2.248 1 56.56 118 PRO A CA 1
ATOM 923 C C . PRO A 1 118 ? 9.812 -41.812 -3.32 1 56.56 118 PRO A C 1
ATOM 925 O O . PRO A 1 118 ? 8.648 -42.219 -3.434 1 56.56 118 PRO A O 1
ATOM 928 N N . VAL A 1 119 ? 10.539 -41.844 -4.465 1 54.5 119 VAL A N 1
ATOM 929 C CA . VAL A 1 119 ? 10.359 -42.938 -5.402 1 54.5 119 VAL A CA 1
ATOM 930 C C . VAL A 1 119 ? 10.289 -44.25 -4.645 1 54.5 119 VAL A C 1
ATOM 932 O O . VAL A 1 119 ? 11.055 -44.469 -3.703 1 54.5 119 VAL A O 1
ATOM 935 N N . GLU A 1 120 ? 9.445 -45.031 -4.844 1 53.16 120 GLU A N 1
ATOM 936 C CA . GLU A 1 120 ? 9.398 -46.406 -4.391 1 53.16 120 GLU A CA 1
ATOM 937 C C . GLU A 1 120 ? 10.695 -47.156 -4.727 1 53.16 120 GLU A C 1
ATOM 939 O O . GLU A 1 120 ? 11.117 -47.188 -5.883 1 53.16 120 GLU A O 1
ATOM 944 N N . GLY A 1 121 ? 11.633 -47.594 -3.727 1 58.12 121 GLY A N 1
ATOM 945 C CA . GLY A 1 121 ? 12.852 -48.406 -3.686 1 58.12 121 GLY A CA 1
ATOM 946 C C . GLY A 1 121 ? 14.047 -47.625 -3.156 1 58.12 121 GLY A C 1
ATOM 947 O O . GLY A 1 121 ? 15.156 -48.156 -3.105 1 58.12 121 GLY A O 1
ATOM 948 N N . GLU A 1 122 ? 14.133 -46.312 -3.352 1 54.16 122 GLU A N 1
ATOM 949 C CA . GLU A 1 122 ? 15.305 -45.656 -2.777 1 54.16 122 GLU A CA 1
ATOM 950 C C . GLU A 1 122 ? 15.18 -45.531 -1.261 1 54.16 122 GLU A C 1
ATOM 952 O O . GLU A 1 122 ? 14.117 -45.219 -0.747 1 54.16 122 GLU A O 1
ATOM 957 N N . ALA A 1 123 ? 16.078 -46.125 -0.488 1 52.84 123 ALA A N 1
ATOM 958 C CA . ALA A 1 123 ? 16.172 -46.125 0.969 1 52.84 123 ALA A CA 1
ATOM 959 C C . ALA A 1 123 ? 15.891 -44.719 1.528 1 52.84 123 ALA A C 1
ATOM 961 O O . ALA A 1 123 ? 16.281 -43.719 0.93 1 52.84 123 ALA A O 1
ATOM 962 N N . PRO A 1 124 ? 14.906 -44.594 2.367 1 51.62 124 PRO A N 1
ATOM 963 C CA . PRO A 1 124 ? 14.688 -43.281 3.023 1 51.62 124 PRO A CA 1
ATOM 964 C C . PRO A 1 124 ? 15.992 -42.562 3.352 1 51.62 124 PRO A C 1
ATOM 966 O O . PRO A 1 124 ? 17.016 -43.219 3.602 1 51.62 124 PRO A O 1
ATOM 969 N N . PRO A 1 125 ? 16.141 -41.344 2.871 1 50.03 125 PRO A N 1
ATOM 970 C CA . PRO A 1 125 ? 17.406 -40.719 3.297 1 50.03 125 PRO A CA 1
ATOM 971 C C . PRO A 1 125 ? 17.719 -40.969 4.77 1 50.03 125 PRO A C 1
ATOM 973 O O . PRO A 1 125 ? 16.812 -41.188 5.57 1 50.03 125 PRO A O 1
ATOM 976 N N . GLU A 1 126 ? 18.875 -41.438 5.102 1 46.28 126 GLU A N 1
ATOM 977 C CA . GLU A 1 126 ? 19.344 -41.656 6.465 1 46.28 126 GLU A CA 1
ATOM 978 C C . GLU A 1 126 ? 18.984 -40.5 7.367 1 46.28 126 GLU A C 1
ATOM 980 O O . GLU A 1 126 ? 19.031 -39.344 6.941 1 46.28 126 GLU A O 1
ATOM 985 N N . GLU A 1 127 ? 18.094 -40.688 8.297 1 46.94 127 GLU A N 1
ATOM 986 C CA . GLU A 1 127 ? 17.812 -39.719 9.336 1 46.94 127 GLU A CA 1
ATOM 987 C C . GLU A 1 127 ? 19.078 -38.938 9.719 1 46.94 127 GLU A C 1
ATOM 989 O O . GLU A 1 127 ? 20.141 -39.531 9.93 1 46.94 127 GLU A O 1
ATOM 994 N N . PRO A 1 128 ? 19.203 -37.625 9.328 1 46.81 128 PRO A N 1
ATOM 995 C CA . PRO A 1 128 ? 20.438 -37 9.836 1 46.81 128 PRO A CA 1
ATOM 996 C C . PRO A 1 128 ? 20.734 -37.375 11.281 1 46.81 128 PRO A C 1
ATOM 998 O O . PRO A 1 128 ? 19.812 -37.75 12.031 1 46.81 128 PRO A O 1
ATOM 1001 N N . ALA A 1 129 ? 21.938 -37.812 11.602 1 43.41 129 ALA A N 1
ATOM 1002 C CA . ALA A 1 129 ? 22.375 -38.125 12.961 1 43.41 129 ALA A CA 1
ATOM 1003 C C . ALA A 1 129 ? 21.797 -37.125 13.953 1 43.41 129 ALA A C 1
ATOM 1005 O O . ALA A 1 129 ? 21.5 -35.969 13.602 1 43.41 129 ALA A O 1
ATOM 1006 N N . GLU A 1 130 ? 21.281 -37.531 15.141 1 44.12 130 GLU A N 1
ATOM 1007 C CA . GLU A 1 130 ? 20.609 -36.875 16.25 1 44.12 130 GLU A CA 1
ATOM 1008 C C . GLU A 1 130 ? 21.078 -35.438 16.406 1 44.12 130 GLU A C 1
ATOM 1010 O O . GLU A 1 130 ? 20.375 -34.625 17.016 1 44.12 130 GLU A O 1
ATOM 1015 N N . GLY A 1 131 ? 22.344 -35.188 16.438 1 44.94 131 GLY A N 1
ATOM 1016 C CA . GLY A 1 131 ? 22.938 -33.969 16.938 1 44.94 131 GLY A CA 1
ATOM 1017 C C . GLY A 1 131 ? 22.766 -32.781 15.992 1 44.94 131 GLY A C 1
ATOM 1018 O O . GLY A 1 131 ? 23.109 -31.656 16.328 1 44.94 131 GLY A O 1
ATOM 1019 N N . GLU A 1 132 ? 23.078 -33.094 14.758 1 38.91 132 GLU A N 1
ATOM 1020 C CA . GLU A 1 132 ? 22.984 -31.859 13.977 1 38.91 132 GLU A CA 1
ATOM 1021 C C . GLU A 1 132 ? 21.531 -31.469 13.734 1 38.91 132 GLU A C 1
ATOM 1023 O O . GLU A 1 132 ? 20.766 -32.219 13.109 1 38.91 132 GLU A O 1
ATOM 1028 N N . GLU A 1 133 ? 20.828 -30.969 14.766 1 40.62 133 GLU A N 1
ATOM 1029 C CA . GLU A 1 133 ? 19.625 -30.219 14.453 1 40.62 133 GLU A CA 1
ATOM 1030 C C . GLU A 1 133 ? 19.609 -29.766 12.992 1 40.62 133 GLU A C 1
ATOM 1032 O O . GLU A 1 133 ? 20.328 -28.844 12.609 1 40.62 133 GLU A O 1
ATOM 1037 N N . GLY A 1 134 ? 19.688 -30.719 12.18 1 39 134 GLY A N 1
ATOM 1038 C CA . GLY A 1 134 ? 19.594 -30.406 10.766 1 39 134 GLY A CA 1
ATOM 1039 C C . GLY A 1 134 ? 18.641 -29.266 10.461 1 39 134 GLY A C 1
ATOM 1040 O O . GLY A 1 134 ? 17.531 -29.234 10.984 1 39 134 GLY A O 1
ATOM 1041 N N . ALA A 1 135 ? 19.25 -28.203 10.336 1 40.91 135 ALA A N 1
ATOM 1042 C CA . ALA A 1 135 ? 18.469 -27.094 9.797 1 40.91 135 ALA A CA 1
ATOM 1043 C C . ALA A 1 135 ? 17.438 -27.594 8.789 1 40.91 135 ALA A C 1
ATOM 1045 O O . ALA A 1 135 ? 17.781 -28.203 7.777 1 40.91 135 ALA A O 1
ATOM 1046 N N . GLU A 1 136 ? 16.297 -28.25 9.195 1 42.59 136 GLU A N 1
ATOM 1047 C CA . GLU A 1 136 ? 15.219 -28.391 8.219 1 42.59 136 GLU A CA 1
ATOM 1048 C C . GLU A 1 136 ? 15.445 -27.484 7.012 1 42.59 136 GLU A C 1
ATOM 1050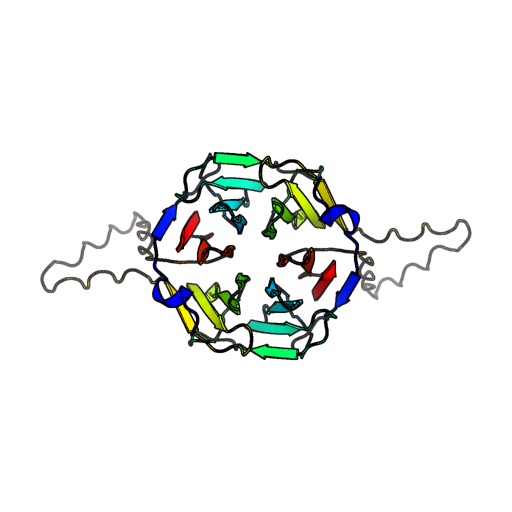 O O . GLU A 1 136 ? 15.695 -26.297 7.168 1 42.59 136 GLU A O 1
ATOM 1055 N N . LYS A 1 137 ? 16.062 -28 6.016 1 45.59 137 LYS A N 1
ATOM 1056 C CA . LYS A 1 137 ? 16.156 -27.219 4.781 1 45.59 137 LYS A CA 1
ATOM 1057 C C . LYS A 1 137 ? 14.914 -26.359 4.57 1 45.59 137 LYS A C 1
ATOM 1059 O O . LYS A 1 137 ? 13.789 -26.828 4.758 1 45.59 137 LYS A O 1
ATOM 1064 N N . PRO A 1 138 ? 14.914 -25.109 4.691 1 51.47 138 PRO A N 1
ATOM 1065 C CA . PRO A 1 138 ? 13.727 -24.297 4.426 1 51.47 138 PRO A CA 1
ATOM 1066 C C . PRO A 1 138 ? 12.875 -24.828 3.285 1 51.47 138 PRO A C 1
ATOM 1068 O O . PRO A 1 138 ? 13.406 -25.25 2.254 1 51.47 138 PRO A O 1
ATOM 1071 N N . GLU A 1 139 ? 11.805 -25.672 3.559 1 57.88 139 GLU A N 1
ATOM 1072 C CA . GLU A 1 139 ? 10.852 -26.078 2.533 1 57.88 139 GLU A CA 1
ATOM 1073 C C . GLU A 1 139 ? 10.82 -25.078 1.384 1 57.88 139 GLU A C 1
ATOM 1075 O O . GLU A 1 139 ? 10.719 -23.859 1.61 1 57.88 139 GLU A O 1
ATOM 1080 N N . GLU A 1 140 ? 11.305 -25.453 0.177 1 81.25 140 GLU A N 1
ATOM 1081 C CA . GLU A 1 140 ? 11.414 -24.625 -1.019 1 81.25 140 GLU A CA 1
ATOM 1082 C C . GLU A 1 140 ? 10.062 -24.047 -1.415 1 81.25 140 GLU A C 1
ATOM 1084 O O . GLU A 1 140 ? 9.047 -24.75 -1.4 1 81.25 140 GLU A O 1
ATOM 1089 N N . TRP A 1 141 ? 9.789 -22.875 -1.218 1 85.56 141 TRP A N 1
ATOM 1090 C CA . TRP A 1 141 ? 8.594 -22.141 -1.614 1 85.56 141 TRP A CA 1
ATOM 1091 C C . TRP A 1 141 ? 8.711 -21.656 -3.053 1 85.56 141 TRP A C 1
ATOM 1093 O O . TRP A 1 141 ? 9.766 -21.172 -3.467 1 85.56 141 TRP A O 1
ATOM 1103 N N . GLN A 1 142 ? 7.535 -22 -3.746 1 88.62 142 GLN A N 1
ATOM 1104 C CA . GLN A 1 142 ? 7.477 -21.484 -5.109 1 88.62 142 GLN A CA 1
ATOM 1105 C C . GLN A 1 142 ? 6.434 -20.375 -5.234 1 88.62 142 GLN A C 1
ATOM 1107 O O . GLN A 1 142 ? 5.324 -20.5 -4.703 1 88.62 142 GLN A O 1
ATOM 1112 N N . GLY A 1 143 ? 6.883 -19.312 -5.859 1 90.81 143 GLY A N 1
ATOM 1113 C CA . GLY A 1 143 ? 5.953 -18.219 -6.094 1 90.81 143 GLY A CA 1
ATOM 1114 C C . GLY A 1 143 ? 5.875 -17.234 -4.938 1 90.81 143 GLY A C 1
ATOM 1115 O O . GLY A 1 143 ? 6.848 -17.062 -4.199 1 90.81 143 GLY A O 1
ATOM 1116 N N . ILE A 1 144 ? 4.734 -16.609 -4.863 1 93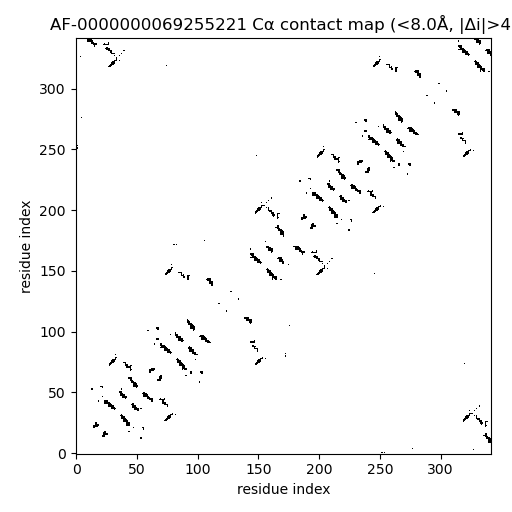.94 144 ILE A N 1
ATOM 1117 C CA . ILE A 1 144 ? 4.555 -15.562 -3.859 1 93.94 144 ILE A CA 1
ATOM 1118 C C . ILE A 1 144 ? 4.359 -16.203 -2.484 1 93.94 144 ILE A C 1
ATOM 1120 O O . ILE A 1 144 ? 3.557 -17.125 -2.33 1 93.94 144 ILE A O 1
ATOM 1124 N N . ARG A 1 145 ? 5.016 -15.672 -1.536 1 94.62 145 ARG A N 1
ATOM 1125 C CA . ARG A 1 145 ? 4.973 -16.266 -0.199 1 94.62 145 ARG A CA 1
ATOM 1126 C C . ARG A 1 145 ? 4.246 -15.336 0.776 1 94.62 145 ARG A C 1
ATOM 1128 O O . ARG A 1 145 ? 3.348 -15.773 1.5 1 94.62 145 ARG A O 1
ATOM 1135 N N . CYS A 1 146 ? 4.641 -14.156 0.846 1 97.19 146 CYS A N 1
ATOM 1136 C CA . CYS A 1 146 ? 4.047 -13.18 1.749 1 97.19 146 CYS A CA 1
ATOM 1137 C C . CYS A 1 146 ? 3.963 -11.805 1.089 1 97.19 146 CYS A C 1
ATOM 1139 O O . CYS A 1 146 ? 4.73 -10.906 1.423 1 97.19 146 CYS A O 1
ATOM 1141 N N . PRO A 1 147 ? 2.984 -11.656 0.183 1 98.06 147 PRO A N 1
ATOM 1142 C CA . PRO A 1 147 ? 2.881 -10.359 -0.498 1 98.06 147 PRO A CA 1
ATOM 1143 C C . PRO A 1 147 ? 2.584 -9.211 0.463 1 98.06 147 PRO A C 1
ATOM 1145 O O . PRO A 1 147 ? 1.705 -9.328 1.32 1 98.06 147 PRO A O 1
ATOM 1148 N N . ALA A 1 148 ? 3.305 -8.141 0.342 1 98.06 148 ALA A N 1
ATOM 1149 C CA . ALA A 1 148 ? 3.197 -7.008 1.252 1 98.06 148 ALA A CA 1
ATOM 1150 C C . ALA A 1 148 ? 2.645 -5.777 0.533 1 98.06 148 ALA A C 1
ATOM 1152 O O . ALA A 1 148 ? 1.959 -4.953 1.14 1 98.06 148 ALA A O 1
ATOM 1153 N N . GLY A 1 149 ? 3.035 -5.523 -0.721 1 98.75 149 GLY A N 1
ATOM 1154 C CA . GLY A 1 149 ? 2.6 -4.406 -1.542 1 98.75 149 GLY A CA 1
ATOM 1155 C C . GLY A 1 149 ? 2.369 -4.785 -2.994 1 98.75 149 GLY A C 1
ATOM 1156 O O . GLY A 1 149 ? 2.992 -5.719 -3.502 1 98.75 149 GLY A O 1
ATOM 1157 N N . VAL A 1 150 ? 1.502 -4.02 -3.637 1 98.69 150 VAL A N 1
ATOM 1158 C CA . VAL A 1 150 ? 1.225 -4.227 -5.055 1 98.69 150 VAL A CA 1
ATOM 1159 C C . VAL A 1 150 ? 1.016 -2.877 -5.738 1 98.69 150 VAL A C 1
ATOM 1161 O O . VAL A 1 150 ? 0.414 -1.967 -5.164 1 98.69 150 VAL A O 1
ATOM 1164 N N . ALA A 1 151 ? 1.528 -2.76 -6.918 1 98.44 151 ALA A N 1
ATOM 1165 C CA . ALA A 1 151 ? 1.339 -1.58 -7.758 1 98.44 151 ALA A CA 1
ATOM 1166 C C . ALA A 1 151 ? 1.073 -1.976 -9.211 1 98.44 151 ALA A C 1
ATOM 1168 O O . ALA A 1 151 ? 1.529 -3.025 -9.664 1 98.44 151 ALA A O 1
ATOM 1169 N N . VAL A 1 152 ? 0.376 -1.155 -9.859 1 96.31 152 VAL A N 1
ATOM 1170 C CA . VAL A 1 152 ? 0.066 -1.357 -11.273 1 96.31 152 VAL A CA 1
ATOM 1171 C C . VAL A 1 152 ? 0.099 -0.019 -12.008 1 96.31 152 VAL A C 1
ATOM 1173 O O . VAL A 1 152 ? -0.364 0.996 -11.484 1 96.31 152 VAL A O 1
ATOM 1176 N N . ASN A 1 153 ? 0.685 -0.025 -13.188 1 93.19 153 ASN A N 1
ATOM 1177 C CA . ASN A 1 153 ? 0.676 1.213 -13.961 1 93.19 153 ASN A CA 1
ATOM 1178 C C . ASN A 1 153 ? -0.27 1.121 -15.156 1 93.19 153 ASN A C 1
ATOM 1180 O O . ASN A 1 153 ? -0.945 0.108 -15.336 1 93.19 153 ASN A O 1
ATOM 1184 N N . ALA A 1 154 ? -0.298 2.193 -15.922 1 90.12 154 ALA A N 1
ATOM 1185 C CA . ALA A 1 154 ? -1.262 2.299 -17.016 1 90.12 154 ALA A CA 1
ATOM 1186 C C . ALA A 1 154 ? -0.927 1.323 -18.141 1 90.12 154 ALA A C 1
ATOM 1188 O O . ALA A 1 154 ? -1.796 0.964 -18.938 1 90.12 154 ALA A O 1
ATOM 1189 N N . SER A 1 155 ? 0.285 0.867 -18.219 1 88.88 155 SER A N 1
ATOM 1190 C CA . SER A 1 155 ? 0.704 -0.044 -19.266 1 88.88 155 SER A CA 1
ATOM 1191 C C . SER A 1 155 ? 0.415 -1.494 -18.906 1 88.88 155 SER A C 1
ATOM 1193 O O . SER A 1 155 ? 0.63 -2.402 -19.703 1 88.88 155 SER A O 1
ATOM 1195 N N . GLY A 1 156 ? 0.032 -1.688 -17.641 1 90 156 GLY A N 1
ATOM 1196 C CA . GLY A 1 156 ? -0.373 -3.02 -17.219 1 90 156 GLY A CA 1
ATOM 1197 C C . GLY A 1 156 ? 0.716 -3.766 -16.484 1 90 156 GLY A C 1
ATOM 1198 O O . GLY A 1 156 ? 0.586 -4.961 -16.219 1 90 156 GLY A O 1
ATOM 1199 N N . MET A 1 157 ? 1.794 -3.127 -16.234 1 93 157 MET A N 1
ATOM 1200 C CA . MET A 1 157 ? 2.822 -3.744 -15.398 1 93 157 MET A CA 1
ATOM 1201 C C . MET A 1 157 ? 2.361 -3.84 -13.945 1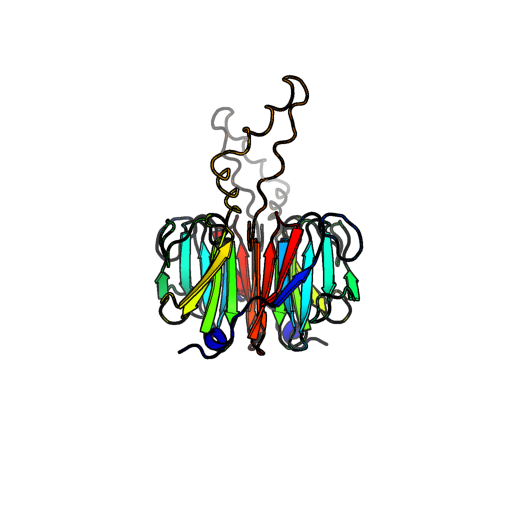 93 157 MET A C 1
ATOM 1203 O O . MET A 1 157 ? 1.909 -2.852 -13.367 1 93 157 MET A O 1
ATOM 1207 N N . VAL A 1 158 ? 2.453 -5.055 -13.414 1 96.44 158 VAL A N 1
ATOM 1208 C CA . VAL A 1 158 ? 2.127 -5.285 -12.008 1 96.44 158 VAL A CA 1
ATOM 1209 C C . VAL A 1 158 ? 3.381 -5.703 -11.242 1 96.44 158 VAL A C 1
ATOM 1211 O O . VAL A 1 158 ? 4.129 -6.574 -11.703 1 96.44 158 VAL A O 1
ATOM 1214 N N . VAL A 1 159 ? 3.625 -5.094 -10.109 1 98.06 159 VAL A N 1
ATOM 1215 C CA . VAL A 1 159 ? 4.754 -5.453 -9.258 1 98.06 159 VAL A CA 1
ATOM 1216 C C . VAL A 1 159 ? 4.262 -5.766 -7.848 1 98.06 159 VAL A C 1
ATOM 1218 O O . VAL A 1 159 ? 3.361 -5.098 -7.336 1 98.06 159 VAL A O 1
ATOM 1221 N N . VAL A 1 160 ? 4.855 -6.766 -7.262 1 98.44 160 VAL A N 1
ATOM 1222 C CA . VAL A 1 160 ? 4.492 -7.211 -5.922 1 98.44 160 VAL A CA 1
ATOM 1223 C C . VAL A 1 160 ? 5.75 -7.34 -5.062 1 98.44 160 VAL A C 1
ATOM 1225 O O . VAL A 1 160 ? 6.727 -7.965 -5.473 1 98.44 160 VAL A O 1
ATOM 1228 N N . THR A 1 161 ? 5.695 -6.699 -3.912 1 98.62 161 THR A N 1
ATOM 1229 C CA . THR A 1 161 ? 6.762 -6.93 -2.941 1 98.62 161 THR A CA 1
ATOM 1230 C C . THR A 1 161 ? 6.418 -8.102 -2.031 1 98.62 161 THR A C 1
ATOM 1232 O O . THR A 1 161 ? 5.266 -8.273 -1.636 1 98.62 161 THR A O 1
ATOM 1235 N N . ASP 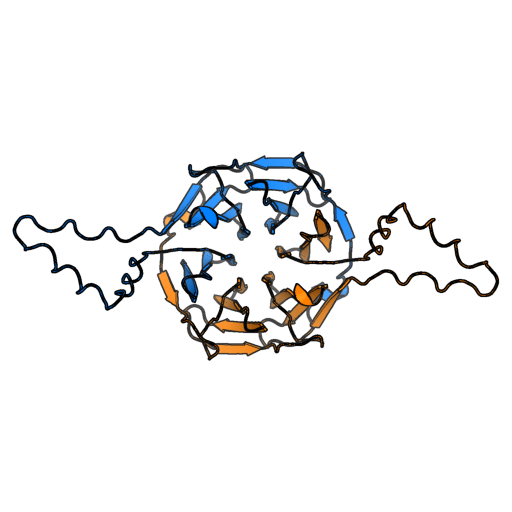A 1 162 ? 7.391 -8.906 -1.758 1 97.69 162 ASP A N 1
ATOM 1236 C CA . ASP A 1 162 ? 7.262 -10.047 -0.848 1 97.69 162 ASP A CA 1
ATOM 1237 C C . ASP A 1 162 ? 8.289 -9.961 0.276 1 97.69 162 ASP A C 1
ATOM 1239 O O . ASP A 1 162 ? 9.484 -10.18 0.049 1 97.69 162 ASP A O 1
ATOM 1243 N N . TYR A 1 163 ? 7.781 -9.703 1.441 1 94.38 163 TYR A N 1
ATOM 1244 C CA . TYR A 1 163 ? 8.742 -9.398 2.494 1 94.38 163 TYR A CA 1
ATOM 1245 C C . TYR A 1 163 ? 9.469 -10.656 2.955 1 94.38 163 TYR A C 1
ATOM 1247 O O . TYR A 1 163 ? 10.625 -10.586 3.393 1 94.38 163 TYR A O 1
ATOM 1255 N N . GLN A 1 164 ? 8.883 -11.789 2.936 1 93.38 164 GLN A N 1
ATOM 1256 C CA . GLN A 1 164 ? 9.562 -13.008 3.361 1 93.38 164 GLN A CA 1
ATOM 1257 C C . GLN A 1 164 ? 10.547 -13.484 2.295 1 93.38 164 GLN A C 1
ATOM 1259 O O . GLN A 1 164 ? 11.586 -14.062 2.617 1 93.38 164 GLN A O 1
ATOM 1264 N N . ALA A 1 165 ? 10.188 -13.367 1.064 1 92.75 165 ALA A N 1
ATOM 1265 C CA . ALA A 1 165 ? 11.094 -13.727 -0.023 1 92.75 165 ALA A CA 1
ATOM 1266 C C . ALA A 1 165 ? 12.18 -12.672 -0.209 1 92.75 165 ALA A C 1
ATOM 1268 O O . ALA A 1 165 ? 13.141 -12.891 -0.948 1 92.75 165 ALA A O 1
ATOM 1269 N N . HIS A 1 166 ? 12.008 -11.508 0.426 1 95.69 166 HIS A N 1
ATOM 1270 C CA . HIS A 1 166 ? 12.922 -10.383 0.267 1 95.69 166 HIS A CA 1
ATOM 1271 C C . HIS A 1 166 ? 13.109 -10.031 -1.205 1 95.69 166 HIS A C 1
ATOM 1273 O O . HIS A 1 166 ? 14.234 -9.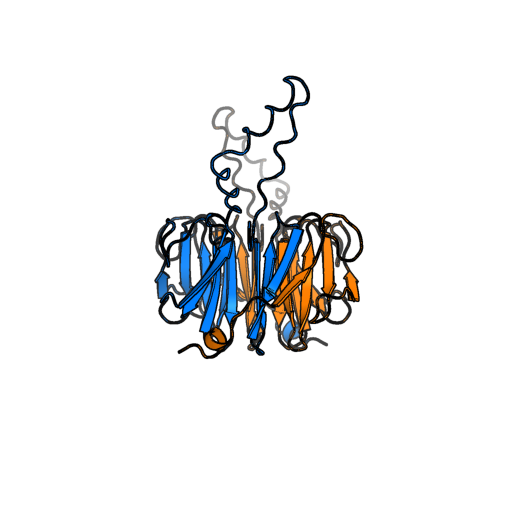82 -1.657 1 95.69 166 HIS A O 1
ATOM 1279 N N . ALA A 1 167 ? 11.945 -10.039 -1.884 1 95.81 167 ALA A N 1
ATOM 1280 C CA . ALA A 1 167 ? 12.023 -9.938 -3.34 1 95.81 167 ALA A CA 1
ATOM 1281 C C . ALA A 1 167 ? 10.836 -9.164 -3.9 1 95.81 167 ALA A C 1
ATOM 1283 O O . ALA A 1 167 ? 9.859 -8.906 -3.189 1 95.81 167 ALA A O 1
ATOM 1284 N N . ILE A 1 168 ? 11.016 -8.781 -5.125 1 98 168 ILE A N 1
ATOM 1285 C CA . ILE A 1 168 ? 9.984 -8.133 -5.926 1 98 168 ILE A CA 1
ATOM 1286 C C . ILE A 1 168 ? 9.594 -9.039 -7.094 1 98 168 ILE A C 1
ATOM 1288 O O . ILE A 1 168 ? 10.461 -9.57 -7.789 1 98 168 ILE A O 1
ATOM 1292 N N . PHE A 1 169 ? 8.305 -9.219 -7.246 1 97 169 PHE A N 1
ATOM 1293 C CA . PHE A 1 169 ? 7.758 -9.953 -8.383 1 97 169 PHE A CA 1
ATOM 1294 C C . PHE A 1 169 ? 7.145 -9 -9.398 1 97 169 PHE A C 1
ATOM 1296 O O . PHE A 1 169 ? 6.426 -8.07 -9.031 1 97 169 PHE A O 1
ATOM 1303 N N . ALA A 1 170 ? 7.461 -9.258 -10.641 1 95.56 170 ALA A N 1
ATOM 1304 C CA . ALA A 1 170 ? 6.871 -8.469 -11.719 1 95.56 170 ALA A CA 1
ATOM 1305 C C . ALA A 1 170 ? 6.078 -9.352 -12.68 1 95.56 170 ALA A C 1
ATOM 1307 O O . ALA A 1 170 ? 6.523 -10.445 -13.039 1 95.56 170 ALA A O 1
ATOM 1308 N N . PHE A 1 171 ? 4.977 -8.797 -12.992 1 92.5 171 PHE A N 1
ATOM 1309 C CA . PHE A 1 171 ? 4.066 -9.492 -13.898 1 92.5 171 PHE A CA 1
ATOM 1310 C C . PHE A 1 171 ? 3.676 -8.586 -15.062 1 92.5 171 PHE A C 1
ATOM 1312 O O . PHE A 1 171 ? 3.629 -7.363 -14.922 1 92.5 171 PHE A O 1
ATOM 1319 N N . VAL B 1 1 ? -14.688 -7.809 -19.359 1 53.78 1 VAL B N 1
ATOM 1320 C CA . VAL B 1 1 ? -13.484 -8.578 -19.656 1 53.78 1 VAL B CA 1
ATOM 1321 C C . VAL B 1 1 ? -12.25 -7.688 -19.516 1 53.78 1 VAL B C 1
ATOM 1323 O O . VAL B 1 1 ? -12.219 -6.578 -20.062 1 53.78 1 VAL B O 1
ATOM 1326 N N . LEU B 1 2 ? -11.547 -7.875 -18.391 1 70.38 2 LEU B N 1
ATOM 1327 C CA . LEU B 1 2 ? -10.328 -7.094 -18.203 1 70.38 2 LEU B CA 1
ATOM 1328 C C . LEU B 1 2 ? -9.219 -7.598 -19.109 1 70.38 2 LEU B C 1
ATOM 1330 O O . LEU B 1 2 ? -8.719 -8.711 -18.938 1 70.38 2 LEU B O 1
ATOM 1334 N N . ASP B 1 3 ? -8.992 -6.91 -20.234 1 70.75 3 ASP B N 1
ATOM 1335 C CA . ASP B 1 3 ? -8.047 -7.258 -21.281 1 70.75 3 ASP B CA 1
ATOM 1336 C C . ASP B 1 3 ? -6.672 -7.594 -20.703 1 70.75 3 ASP B C 1
ATOM 1338 O O . ASP B 1 3 ? -5.988 -8.492 -21.203 1 70.75 3 ASP B O 1
ATOM 1342 N N . MET B 1 4 ? -6.363 -6.969 -19.656 1 70.81 4 MET B N 1
ATOM 1343 C CA . MET B 1 4 ? -5.008 -7.117 -19.125 1 70.81 4 MET B CA 1
ATOM 1344 C C . MET B 1 4 ? -4.785 -8.523 -18.578 1 70.81 4 MET B C 1
ATOM 1346 O O . MET B 1 4 ? -3.652 -9 -18.531 1 70.81 4 MET B O 1
ATOM 1350 N N . LEU B 1 5 ? -5.875 -9.156 -18.203 1 74.5 5 LEU B N 1
ATOM 1351 C CA . LEU B 1 5 ? -5.711 -10.453 -17.562 1 74.5 5 LEU B CA 1
ATOM 1352 C C . LEU B 1 5 ? -5.375 -11.523 -18.594 1 74.5 5 LEU B C 1
ATOM 1354 O O . LEU B 1 5 ? -4.859 -12.594 -18.25 1 74.5 5 LEU B O 1
ATOM 1358 N N . ASP B 1 6 ? -5.637 -11.25 -19.859 1 73.81 6 ASP B N 1
ATOM 1359 C CA . ASP B 1 6 ? -5.367 -12.219 -20.922 1 73.81 6 ASP B CA 1
ATOM 1360 C C . ASP B 1 6 ? -3.867 -12.492 -21.047 1 73.81 6 ASP B C 1
ATOM 1362 O O . ASP B 1 6 ? -3.461 -13.602 -21.406 1 73.81 6 ASP B O 1
ATOM 1366 N N . ASN B 1 7 ? -3.086 -11.531 -20.672 1 73 7 ASN B N 1
ATOM 1367 C CA . ASN B 1 7 ? -1.64 -11.664 -20.828 1 73 7 ASN B CA 1
ATOM 1368 C C . ASN B 1 7 ? -0.937 -11.633 -19.469 1 73 7 ASN B C 1
ATOM 1370 O O . ASN B 1 7 ? 0.275 -11.422 -19.391 1 73 7 ASN B O 1
ATOM 1374 N N . PHE B 1 8 ? -1.66 -11.812 -18.516 1 78.25 8 PHE B N 1
ATOM 1375 C CA . PHE B 1 8 ? -1.103 -11.719 -17.172 1 78.25 8 PHE B CA 1
ATOM 1376 C C . PHE B 1 8 ? -0.26 -12.945 -16.844 1 78.25 8 PHE B C 1
ATOM 1378 O O . PHE B 1 8 ? -0.786 -14.055 -16.734 1 78.25 8 PHE B O 1
ATOM 1385 N N . LYS B 1 9 ? 1.057 -12.758 -16.812 1 84 9 LYS B N 1
ATOM 1386 C CA . LYS B 1 9 ? 1.989 -13.836 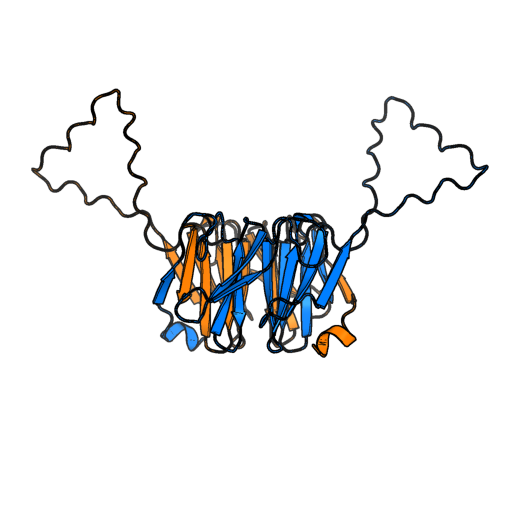-16.516 1 84 9 LYS B CA 1
ATOM 1387 C C . LYS B 1 9 ? 3.154 -13.344 -15.664 1 84 9 LYS B C 1
ATOM 1389 O O . LYS B 1 9 ? 3.48 -12.156 -15.68 1 84 9 LYS B O 1
ATOM 1394 N N . PHE B 1 10 ? 3.688 -14.281 -15.016 1 89.94 10 PHE B N 1
ATOM 1395 C CA . PHE B 1 10 ? 4.922 -13.977 -14.289 1 89.94 10 PHE B CA 1
ATOM 1396 C C . PHE B 1 10 ? 6.043 -13.625 -15.258 1 89.94 10 PHE B C 1
ATOM 1398 O O . PHE B 1 10 ? 6.258 -14.328 -16.25 1 89.94 10 PHE B O 1
ATOM 1405 N N . VAL B 1 11 ? 6.754 -12.594 -14.922 1 87.94 11 VAL B N 1
ATOM 1406 C CA . VAL B 1 11 ? 7.816 -12.141 -15.812 1 87.94 11 VAL B CA 1
ATOM 1407 C C . VAL B 1 11 ? 9.172 -12.328 -15.133 1 87.94 11 VAL B C 1
ATOM 1409 O O . VAL B 1 11 ? 10.055 -13.016 -15.664 1 87.94 11 VAL B O 1
ATOM 1412 N N . ARG B 1 12 ? 9.297 -11.789 -13.953 1 93.12 12 ARG B N 1
ATOM 1413 C CA . ARG B 1 12 ? 10.602 -11.883 -13.305 1 93.12 12 ARG B CA 1
ATOM 1414 C C . ARG B 1 12 ? 10.484 -11.68 -11.805 1 93.12 12 ARG B C 1
ATOM 1416 O O . ARG B 1 12 ? 9.484 -11.141 -11.32 1 93.12 12 ARG B O 1
ATOM 1423 N N . GLN B 1 13 ? 11.516 -12.125 -11.156 1 95.38 13 GLN B N 1
ATOM 1424 C CA . GLN B 1 13 ? 11.758 -11.891 -9.734 1 95.38 13 GLN B CA 1
ATOM 1425 C C . GLN B 1 13 ? 13.148 -11.312 -9.5 1 95.38 13 GLN B C 1
ATOM 1427 O O . GLN B 1 13 ? 14.117 -11.742 -10.125 1 95.38 13 GLN B O 1
ATOM 1432 N N . PHE B 1 14 ? 13.227 -10.297 -8.672 1 96.75 14 PHE B N 1
ATOM 1433 C CA . PHE B 1 14 ? 14.531 -9.727 -8.352 1 96.75 14 PHE B CA 1
ATOM 1434 C C . PHE B 1 14 ? 14.586 -9.281 -6.895 1 96.75 14 PHE B C 1
ATOM 1436 O O . PHE B 1 14 ? 13.547 -9.141 -6.246 1 96.75 14 PHE B O 1
ATOM 1443 N N . GLY B 1 15 ? 15.812 -9.102 -6.391 1 95.31 15 GLY B N 1
ATOM 1444 C CA . GLY B 1 15 ? 16.047 -8.727 -5.004 1 95.31 15 GLY B CA 1
ATOM 1445 C C . GLY B 1 15 ? 16.609 -9.867 -4.172 1 95.31 15 GLY B C 1
ATOM 1446 O O . GLY B 1 15 ? 16.406 -11.039 -4.48 1 95.31 15 GLY B O 1
ATOM 1447 N N . PHE B 1 16 ? 17.312 -9.461 -3.098 1 94.44 16 PHE B N 1
ATOM 1448 C CA . PHE B 1 16 ? 17.906 -10.383 -2.139 1 94.44 16 PHE B CA 1
ATOM 1449 C C . PHE B 1 16 ? 17.922 -9.773 -0.742 1 94.44 16 PHE B C 1
ATOM 1451 O O . PHE B 1 16 ? 17.812 -8.555 -0.588 1 94.44 16 PHE B O 1
ATOM 1458 N N . LEU B 1 17 ? 18.062 -10.664 0.144 1 96.5 17 LEU B N 1
ATOM 1459 C CA . LEU B 1 17 ? 18.141 -10.203 1.525 1 96.5 17 LEU B CA 1
ATOM 1460 C C . LEU B 1 17 ? 19.406 -9.383 1.751 1 96.5 17 LEU B C 1
ATOM 1462 O O . LEU B 1 17 ? 20.484 -9.781 1.306 1 96.5 17 LEU B O 1
ATOM 1466 N N . GLY B 1 18 ? 19.328 -8.281 2.408 1 97.44 18 GLY B N 1
ATOM 1467 C CA . GLY B 1 18 ? 20.5 -7.516 2.795 1 97.44 18 GLY B CA 1
ATOM 1468 C C . GLY B 1 18 ? 20.234 -6.02 2.84 1 97.44 18 GLY B C 1
ATOM 1469 O O . GLY B 1 18 ? 19.094 -5.574 2.713 1 97.44 18 GLY B O 1
ATOM 1470 N N . SER B 1 19 ? 21.266 -5.246 2.998 1 97.12 19 SER B N 1
ATOM 1471 C CA . SER B 1 19 ? 21.156 -3.797 3.127 1 97.12 19 SER B CA 1
ATOM 1472 C C . SER B 1 19 ? 21.891 -3.082 1.999 1 97.12 19 SER B C 1
ATOM 1474 O O . SER B 1 19 ? 21.906 -1.851 1.942 1 97.12 19 SER B O 1
ATOM 1476 N N . GLY B 1 20 ? 22.422 -3.814 1.067 1 97.56 20 GLY B N 1
ATOM 1477 C CA . GLY B 1 20 ? 23.125 -3.227 -0.062 1 97.56 20 GLY B CA 1
ATOM 1478 C C . GLY B 1 20 ? 22.203 -2.852 -1.207 1 97.56 20 GLY B C 1
ATOM 1479 O O . GLY B 1 20 ? 20.984 -2.98 -1.096 1 97.56 20 GLY B O 1
ATOM 1480 N N . GLU B 1 21 ? 22.875 -2.354 -2.332 1 97.69 21 GLU B N 1
ATOM 1481 C CA . GLU B 1 21 ? 22.109 -2.023 -3.533 1 97.69 21 GLU B CA 1
ATOM 1482 C C . GLU B 1 21 ? 21.375 -3.244 -4.07 1 97.69 21 GLU B C 1
ATOM 1484 O O . GLU B 1 21 ? 21.969 -4.309 -4.246 1 97.69 21 GLU B O 1
ATOM 1489 N N . GLY B 1 22 ? 20.062 -3.039 -4.238 1 97.69 22 GLY B N 1
ATOM 1490 C CA . GLY B 1 22 ? 19.266 -4.125 -4.777 1 97.69 22 GLY B CA 1
ATOM 1491 C C . GLY B 1 22 ? 18.906 -5.176 -3.738 1 97.69 22 GLY B C 1
ATOM 1492 O O . GLY B 1 22 ? 18.281 -6.188 -4.062 1 97.69 22 GLY B O 1
ATOM 1493 N N . GLN B 1 23 ? 19.312 -4.941 -2.516 1 97.88 23 GLN B N 1
ATOM 1494 C CA . GLN B 1 23 ? 18.984 -5.848 -1.416 1 97.88 23 GLN B CA 1
ATOM 1495 C C . GLN B 1 23 ? 17.938 -5.238 -0.492 1 97.88 23 GLN B C 1
ATOM 1497 O O . GLN B 1 23 ? 17.812 -4.016 -0.395 1 97.88 23 GLN B O 1
ATOM 1502 N N . PHE B 1 24 ? 17.172 -6.137 0.168 1 97.81 24 PHE B N 1
ATOM 1503 C CA . PHE B 1 24 ? 16.094 -5.695 1.042 1 97.81 24 PHE B CA 1
ATOM 1504 C C . PHE B 1 24 ? 16.141 -6.441 2.371 1 97.81 24 PHE B C 1
ATOM 1506 O O . PHE B 1 24 ? 16.234 -7.668 2.396 1 97.81 24 PHE B O 1
ATOM 1513 N N . GLU B 1 25 ? 16.047 -5.68 3.459 1 96.81 25 GLU B N 1
ATOM 1514 C CA . GLU B 1 25 ? 15.688 -6.359 4.699 1 96.81 25 GLU B CA 1
ATOM 1515 C C . GLU B 1 25 ? 14.25 -6.859 4.652 1 96.81 25 GLU B C 1
ATOM 1517 O O . GLU B 1 25 ? 13.992 -8.055 4.805 1 96.81 25 GLU B O 1
ATOM 1522 N N . SER B 1 26 ? 13.406 -5.891 4.355 1 97.19 26 SER B N 1
ATOM 1523 C CA . SER B 1 26 ? 11.992 -6.168 4.105 1 97.19 26 SER B CA 1
ATOM 1524 C C . SER B 1 26 ? 11.398 -5.164 3.123 1 97.19 26 SER B C 1
ATOM 1526 O O . SER B 1 26 ? 11.117 -4.023 3.49 1 97.19 26 SER B O 1
ATOM 1528 N N . PRO B 1 27 ? 11.242 -5.578 1.812 1 98.38 27 PRO B N 1
ATOM 1529 C CA . PRO B 1 27 ? 10.492 -4.684 0.933 1 98.38 27 PRO B CA 1
ATOM 1530 C C . PRO B 1 27 ? 9.039 -4.516 1.365 1 98.38 27 PRO B C 1
ATOM 1532 O O . PRO B 1 27 ? 8.297 -5.5 1.451 1 98.38 27 PRO B O 1
ATOM 1535 N N . LEU B 1 28 ? 8.672 -3.342 1.627 1 98.31 28 LEU B N 1
ATOM 1536 C CA . LEU B 1 28 ? 7.398 -3.07 2.285 1 98.31 28 LEU B CA 1
ATOM 1537 C C . LEU B 1 28 ? 6.301 -2.803 1.26 1 98.31 28 LEU B C 1
ATOM 1539 O O . LEU B 1 28 ? 5.188 -3.314 1.388 1 98.31 28 LEU B O 1
ATOM 1543 N N . ASP B 1 29 ? 6.59 -1.938 0.283 1 98.81 29 ASP B N 1
ATOM 1544 C CA . ASP B 1 29 ? 5.641 -1.599 -0.774 1 98.81 29 ASP B CA 1
ATOM 1545 C C . ASP B 1 29 ? 6.371 -1.168 -2.047 1 98.81 29 ASP B C 1
ATOM 1547 O O . ASP B 1 29 ? 7.59 -0.984 -2.037 1 98.81 29 ASP B O 1
ATOM 1551 N N . ALA B 1 30 ? 5.578 -1.048 -3.148 1 98.81 30 ALA B N 1
ATOM 1552 C CA . ALA B 1 30 ? 6.152 -0.604 -4.418 1 98.81 30 ALA B CA 1
ATOM 1553 C C . ALA B 1 30 ? 5.203 0.344 -5.145 1 98.81 30 ALA B C 1
ATOM 1555 O O . ALA B 1 30 ? 3.996 0.338 -4.895 1 98.81 30 ALA B O 1
ATOM 1556 N N . ALA B 1 31 ? 5.742 1.113 -5.965 1 98.75 31 ALA B N 1
ATOM 1557 C CA . ALA B 1 31 ? 5.047 1.95 -6.938 1 98.75 31 ALA B CA 1
ATOM 1558 C C . ALA B 1 31 ? 5.703 1.851 -8.312 1 98.75 31 ALA B C 1
ATOM 1560 O O . ALA B 1 31 ? 6.906 1.604 -8.422 1 98.75 31 ALA B O 1
ATOM 1561 N N . VAL B 1 32 ? 4.941 2.01 -9.32 1 98.19 32 VAL B N 1
ATOM 1562 C CA . VAL B 1 32 ? 5.473 1.96 -10.68 1 98.19 32 VAL B CA 1
ATOM 1563 C C . VAL B 1 32 ? 5.094 3.236 -11.422 1 98.19 32 VAL B C 1
ATOM 1565 O O . VAL B 1 32 ? 3.914 3.594 -11.5 1 98.19 32 VAL B O 1
ATOM 1568 N N . THR B 1 33 ? 6.09 3.869 -12.023 1 97.31 33 THR B N 1
ATOM 1569 C CA . THR B 1 33 ? 5.84 5.102 -12.758 1 97.31 33 THR B CA 1
ATOM 1570 C C . THR B 1 33 ? 5.281 4.797 -14.148 1 97.31 33 THR B C 1
ATOM 1572 O O . THR B 1 33 ? 5.297 3.646 -14.586 1 97.31 33 THR B O 1
ATOM 1575 N N . VAL B 1 34 ? 4.891 5.852 -14.789 1 94.44 34 VAL B N 1
ATOM 1576 C CA . VAL B 1 34 ? 4.352 5.727 -16.141 1 94.44 34 VAL B CA 1
ATOM 1577 C C . VAL B 1 34 ? 5.438 5.211 -17.078 1 94.44 34 VAL B C 1
ATOM 1579 O O . VAL B 1 34 ? 5.148 4.461 -18.016 1 94.44 34 VAL B O 1
ATOM 1582 N N . THR B 1 35 ? 6.66 5.492 -16.781 1 95 35 THR B N 1
ATOM 1583 C CA . THR B 1 35 ? 7.766 5.117 -17.656 1 95 35 THR B CA 1
ATOM 1584 C C . THR B 1 35 ? 8.297 3.73 -17.281 1 95 35 THR B C 1
ATOM 1586 O O . THR B 1 35 ? 9.219 3.227 -17.938 1 95 35 THR B O 1
ATOM 1589 N N . GLY B 1 36 ? 7.77 3.182 -16.219 1 96.44 36 GLY B N 1
ATOM 1590 C CA . GLY B 1 36 ? 8.086 1.798 -15.914 1 96.44 36 GLY B CA 1
ATOM 1591 C C . GLY B 1 36 ? 9.172 1.657 -14.859 1 96.44 36 GLY B C 1
ATOM 1592 O O . GLY B 1 36 ? 9.672 0.558 -14.617 1 96.44 36 GLY B O 1
ATOM 1593 N N . GLU B 1 37 ? 9.57 2.781 -14.258 1 98.31 37 GLU B N 1
ATOM 1594 C CA . GLU B 1 37 ? 10.461 2.65 -13.102 1 98.31 37 GLU B CA 1
ATOM 1595 C C . GLU B 1 37 ? 9.727 2.072 -11.898 1 98.31 37 GLU B C 1
ATOM 1597 O O . GLU B 1 37 ? 8.57 2.422 -11.648 1 98.31 37 GLU B O 1
ATOM 1602 N N . ILE B 1 38 ? 10.445 1.212 -11.195 1 98.69 38 ILE B N 1
ATOM 1603 C CA . ILE B 1 38 ? 9.898 0.568 -10 1 98.69 38 ILE B CA 1
ATOM 1604 C C . ILE B 1 38 ? 10.531 1.174 -8.75 1 98.69 38 ILE B C 1
ATOM 1606 O O . ILE B 1 38 ? 11.75 1.146 -8.594 1 98.69 38 ILE B O 1
ATOM 1610 N N . LEU B 1 39 ? 9.734 1.789 -7.926 1 98.94 39 LEU B N 1
ATOM 1611 C CA . LEU B 1 39 ? 10.18 2.299 -6.633 1 98.94 39 LEU B CA 1
ATOM 1612 C C . LEU B 1 39 ? 9.75 1.371 -5.504 1 98.94 39 LEU B C 1
ATOM 1614 O O . LEU B 1 39 ? 8.609 0.896 -5.484 1 98.94 39 LEU B O 1
ATOM 1618 N N . VAL B 1 40 ? 10.688 1.092 -4.59 1 98.88 40 VAL B N 1
ATOM 1619 C CA . VAL B 1 40 ? 10.406 0.151 -3.51 1 98.88 40 VAL B CA 1
ATOM 1620 C C . VAL B 1 40 ? 10.773 0.779 -2.166 1 98.88 40 VAL B C 1
ATOM 1622 O O . VAL B 1 40 ? 11.898 1.247 -1.982 1 98.88 40 VAL B O 1
ATOM 1625 N N . SER B 1 41 ? 9.797 0.847 -1.309 1 98.81 41 SER B N 1
ATOM 1626 C CA . SER B 1 41 ? 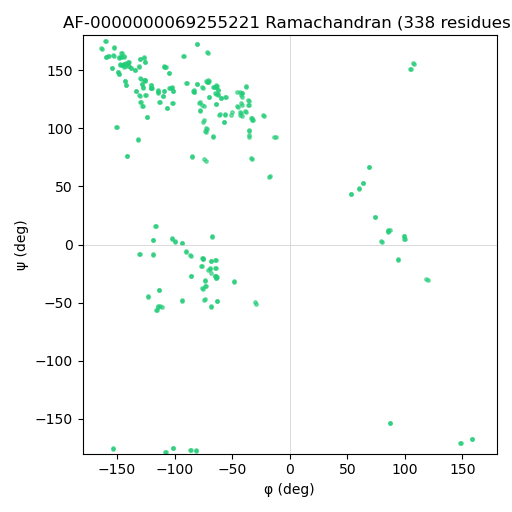10.109 1.207 0.071 1 98.81 41 SER B CA 1
ATOM 1627 C C . SER B 1 41 ? 10.633 0.007 0.85 1 98.81 41 SER B C 1
ATOM 1629 O O . SER B 1 41 ? 10.117 -1.104 0.714 1 98.81 41 SER B O 1
ATOM 1631 N N . ASP B 1 42 ? 11.602 0.231 1.612 1 97.81 42 ASP B N 1
ATOM 1632 C CA . ASP B 1 42 ? 12.336 -0.823 2.307 1 97.81 42 ASP B CA 1
ATOM 1633 C C . ASP B 1 42 ? 12.469 -0.513 3.795 1 97.81 42 ASP B C 1
ATOM 1635 O O . ASP B 1 42 ? 12.695 0.636 4.18 1 97.81 42 ASP B O 1
ATOM 1639 N N . SER B 1 43 ? 12.391 -1.533 4.664 1 97.62 43 SER B N 1
ATOM 1640 C CA . SER B 1 43 ? 12.5 -1.342 6.109 1 97.62 43 SER B CA 1
ATOM 1641 C C . SER B 1 43 ? 13.883 -0.838 6.5 1 97.62 43 SER B C 1
ATOM 1643 O O . SER B 1 43 ? 14.078 -0.372 7.625 1 97.62 43 SER B O 1
ATOM 1645 N N . ASN B 1 44 ? 14.828 -0.912 5.594 1 97.56 44 ASN B N 1
ATOM 1646 C CA . ASN B 1 44 ? 16.125 -0.257 5.781 1 97.56 44 ASN B CA 1
ATOM 1647 C C . ASN B 1 44 ? 15.984 1.263 5.758 1 97.56 44 ASN B C 1
ATOM 1649 O O . ASN B 1 44 ? 16.984 1.979 5.742 1 97.56 44 ASN B O 1
ATOM 1653 N N . ASN B 1 45 ? 14.781 1.769 5.723 1 98.5 45 ASN B N 1
ATOM 1654 C CA . ASN B 1 45 ? 14.414 3.18 5.758 1 98.5 45 ASN B CA 1
ATOM 1655 C C . ASN B 1 45 ? 14.938 3.926 4.531 1 98.5 45 ASN B C 1
ATOM 1657 O O . ASN B 1 45 ? 15.594 4.961 4.664 1 98.5 45 ASN B O 1
ATOM 1661 N N . ARG B 1 46 ? 14.609 3.379 3.441 1 98.5 46 ARG B N 1
ATOM 1662 C CA . ARG B 1 46 ? 15.008 3.951 2.16 1 98.5 46 ARG B CA 1
ATOM 1663 C C . ARG B 1 46 ? 14.023 3.58 1.062 1 98.5 46 ARG B C 1
ATOM 1665 O O . ARG B 1 46 ? 13.18 2.693 1.247 1 98.5 46 ARG B O 1
ATOM 1672 N N . ILE B 1 47 ? 14.109 4.332 -0.003 1 98.81 47 ILE B N 1
ATOM 1673 C CA . ILE B 1 47 ? 13.422 4.004 -1.251 1 98.81 47 ILE B CA 1
ATOM 1674 C C . ILE B 1 47 ? 14.453 3.666 -2.328 1 98.81 47 ILE B C 1
ATOM 1676 O O . ILE B 1 47 ? 15.352 4.461 -2.609 1 98.81 47 ILE B O 1
ATOM 1680 N N . GLN B 1 48 ? 14.336 2.498 -2.881 1 98.81 48 GLN B N 1
ATOM 1681 C CA . GLN B 1 48 ? 15.188 2.119 -4.004 1 98.81 48 GLN B CA 1
ATOM 1682 C C . GLN B 1 48 ? 14.414 2.162 -5.32 1 98.81 48 GLN B C 1
ATOM 1684 O O . GLN B 1 48 ? 13.211 1.877 -5.352 1 98.81 48 GLN B O 1
ATOM 1689 N N . VAL B 1 49 ? 15.164 2.504 -6.352 1 98.81 49 VAL B N 1
ATOM 1690 C CA . VAL B 1 49 ? 14.555 2.639 -7.672 1 98.81 49 VAL B CA 1
ATOM 1691 C C . VAL B 1 49 ? 15.227 1.675 -8.648 1 98.81 49 VAL B C 1
ATOM 1693 O O . VAL B 1 49 ? 16.453 1.559 -8.672 1 98.81 49 VAL B O 1
ATOM 1696 N N . PHE B 1 50 ? 14.414 1.014 -9.398 1 98.69 50 PHE B N 1
ATOM 1697 C CA . PHE B 1 50 ? 14.836 0.057 -10.414 1 98.69 50 PHE B CA 1
ATOM 1698 C C . PHE B 1 50 ? 14.227 0.401 -11.773 1 98.69 50 PHE B C 1
ATOM 1700 O O . PHE B 1 50 ? 13.18 1.05 -11.844 1 98.69 50 PHE B O 1
ATOM 1707 N N . ASP B 1 51 ? 14.883 -0.066 -12.828 1 98.19 51 ASP B N 1
ATOM 1708 C CA . ASP B 1 51 ? 14.227 0.049 -14.133 1 98.19 51 ASP B CA 1
ATOM 1709 C C . ASP B 1 51 ? 13.211 -1.074 -14.336 1 98.19 51 ASP B C 1
ATOM 1711 O O . ASP B 1 51 ? 13 -1.895 -13.438 1 98.19 51 ASP B O 1
ATOM 1715 N N . SER B 1 52 ? 12.633 -1.083 -15.484 1 96.81 52 SER B N 1
ATOM 1716 C CA . SER B 1 52 ? 11.539 -2.014 -15.75 1 96.81 52 SER B CA 1
ATOM 1717 C C . SER B 1 52 ? 12.039 -3.455 -15.789 1 96.81 52 SER B C 1
ATOM 1719 O O . SER B 1 52 ? 11.242 -4.395 -15.719 1 96.81 52 SER B O 1
ATOM 1721 N N . LYS B 1 53 ? 13.289 -3.658 -15.867 1 96.62 53 LYS B N 1
ATOM 1722 C CA . LYS B 1 53 ? 13.867 -4.996 -15.93 1 96.62 53 LYS B CA 1
ATOM 1723 C C . LYS B 1 53 ? 14.391 -5.434 -14.57 1 96.62 53 LYS B C 1
ATOM 1725 O O . LYS B 1 53 ? 14.992 -6.504 -14.445 1 96.62 53 LYS B O 1
ATOM 1730 N N . GLY B 1 54 ? 14.195 -4.594 -13.531 1 97.5 54 GLY B N 1
ATOM 1731 C CA . GLY B 1 54 ? 14.617 -4.961 -12.188 1 97.5 54 GLY B CA 1
ATOM 1732 C C . GLY B 1 54 ? 16.062 -4.629 -11.906 1 97.5 54 GLY B C 1
ATOM 1733 O O . GLY B 1 54 ? 16.641 -5.129 -10.938 1 97.5 54 GLY B O 1
ATOM 1734 N N . VAL B 1 55 ? 16.656 -3.838 -12.789 1 98.12 55 VAL B N 1
ATOM 1735 C CA . VAL B 1 55 ? 18.031 -3.402 -12.578 1 98.12 55 VAL B CA 1
ATOM 1736 C C . VAL B 1 55 ? 18.062 -2.178 -11.664 1 98.12 55 VAL B C 1
ATOM 1738 O O . VAL B 1 55 ? 17.328 -1.21 -11.898 1 98.12 55 VAL B O 1
ATOM 1741 N N . TYR B 1 56 ? 18.922 -2.203 -10.664 1 98.44 56 TYR B N 1
ATOM 1742 C CA . TYR B 1 56 ? 19.047 -1.122 -9.695 1 98.44 56 TYR B CA 1
ATOM 1743 C C . TYR B 1 56 ? 19.5 0.169 -10.367 1 98.44 56 TYR B C 1
ATOM 1745 O O . TYR B 1 56 ? 20.438 0.165 -11.164 1 98.44 56 TYR B O 1
ATOM 1753 N N . LEU B 1 57 ? 18.875 1.278 -10.008 1 98.56 57 LEU B N 1
ATOM 1754 C CA . LEU B 1 57 ? 19.234 2.572 -10.578 1 98.56 57 LEU B CA 1
ATOM 1755 C C . LEU B 1 57 ? 19.797 3.504 -9.5 1 98.56 57 LEU B C 1
ATOM 1757 O O . LEU B 1 57 ? 20.875 4.074 -9.664 1 98.56 57 LEU B O 1
ATOM 1761 N N . ARG B 1 58 ? 19 3.729 -8.438 1 98.19 58 ARG B N 1
ATOM 1762 C CA . ARG B 1 58 ? 19.375 4.668 -7.383 1 98.19 58 ARG B CA 1
ATOM 1763 C C . ARG B 1 58 ? 18.594 4.387 -6.105 1 98.19 58 ARG B C 1
ATOM 1765 O O . ARG B 1 58 ? 17.719 3.518 -6.086 1 98.19 58 ARG B O 1
ATOM 1772 N N . CYS B 1 59 ? 18.953 5.125 -5.078 1 98 59 CYS B N 1
ATOM 1773 C CA . CYS B 1 59 ? 18.234 5.09 -3.811 1 98 59 CYS B CA 1
ATOM 1774 C C . CYS B 1 59 ? 18.266 6.449 -3.125 1 98 59 CYS B C 1
ATOM 1776 O O . CYS B 1 59 ? 19.125 7.281 -3.428 1 98 59 CYS B O 1
ATOM 1778 N N . PHE B 1 60 ? 17.312 6.676 -2.346 1 97.88 60 PHE B N 1
ATOM 1779 C CA . PHE B 1 60 ? 17.312 7.855 -1.49 1 97.88 60 PHE B CA 1
ATOM 1780 C C . PHE B 1 60 ? 16.609 7.562 -0.163 1 97.88 60 PHE B C 1
ATOM 1782 O O . PHE B 1 60 ? 15.914 6.559 -0.031 1 97.88 60 PHE B O 1
ATOM 1789 N N . GLY B 1 61 ? 16.906 8.43 0.82 1 97 61 GLY B N 1
ATOM 1790 C CA . GLY B 1 61 ? 16.375 8.281 2.168 1 97 61 GLY B CA 1
ATOM 1791 C C . GLY B 1 61 ? 17.422 7.766 3.156 1 97 61 GLY B C 1
ATOM 1792 O O . GLY B 1 61 ? 18.359 7.07 2.773 1 97 61 GLY B O 1
ATOM 1793 N N . LEU B 1 62 ? 17.266 8.148 4.43 1 96.94 62 LEU B N 1
ATOM 1794 C CA . LEU B 1 62 ? 18.016 7.711 5.598 1 96.94 62 LEU B CA 1
ATOM 1795 C C . LEU B 1 62 ? 17.109 7.613 6.824 1 96.94 62 LEU B C 1
ATOM 1797 O O . LEU B 1 62 ? 16.062 8.25 6.875 1 96.94 62 LEU B O 1
ATOM 1801 N N . LYS B 1 63 ? 17.578 6.781 7.676 1 98.12 63 LYS B N 1
ATOM 1802 C CA . LYS B 1 63 ? 16.828 6.715 8.922 1 98.12 63 LYS B CA 1
ATOM 1803 C C . LYS B 1 63 ? 16.891 8.039 9.68 1 98.12 63 LYS B C 1
ATOM 1805 O O . LYS B 1 63 ? 17.969 8.609 9.844 1 98.12 63 LYS B O 1
ATOM 1810 N N . GLY B 1 64 ? 15.758 8.531 10.07 1 98.38 64 GLY B N 1
ATOM 1811 C CA . GLY B 1 64 ? 15.734 9.75 10.859 1 98.38 64 GLY B CA 1
ATOM 1812 C C . GLY B 1 64 ? 14.398 10.477 10.805 1 98.38 64 GLY B C 1
ATOM 1813 O O . GLY B 1 64 ? 13.414 9.93 10.305 1 98.38 64 GLY B O 1
ATOM 1814 N N . ARG B 1 65 ? 14.383 11.719 11.281 1 97.56 65 ARG B N 1
ATOM 1815 C CA . ARG B 1 65 ? 13.117 12.438 11.414 1 97.56 65 ARG B CA 1
ATOM 1816 C C . ARG B 1 65 ? 13.109 13.688 10.555 1 97.56 65 ARG B C 1
ATOM 1818 O O . ARG B 1 65 ? 12.062 14.328 10.391 1 97.56 65 ARG B O 1
ATOM 1825 N N . LYS B 1 66 ? 14.211 14.039 9.984 1 97.94 66 LYS B N 1
ATOM 1826 C CA . LYS B 1 66 ? 14.273 15.234 9.148 1 97.94 66 LYS B CA 1
ATOM 1827 C C . LYS B 1 66 ? 13.539 15.016 7.828 1 97.94 66 LYS B C 1
ATOM 1829 O O . LYS B 1 66 ? 13.18 13.891 7.484 1 97.94 66 LYS B O 1
ATOM 1834 N N . ASP B 1 67 ? 13.312 16.156 7.18 1 97.62 67 ASP B N 1
ATOM 1835 C CA . ASP B 1 67 ? 12.734 16.047 5.848 1 97.62 67 ASP B CA 1
ATOM 1836 C C . ASP B 1 67 ? 13.586 15.148 4.945 1 97.62 67 ASP B C 1
ATOM 1838 O O . ASP B 1 67 ? 14.805 15.312 4.887 1 97.62 67 ASP B O 1
ATOM 1842 N N . GLY B 1 68 ? 12.953 14.195 4.371 1 98 68 GLY B N 1
ATOM 1843 C CA . GLY B 1 68 ? 13.68 13.305 3.48 1 98 68 GLY B CA 1
ATOM 1844 C C . GLY B 1 68 ? 14.188 12.055 4.172 1 98 68 GLY B C 1
ATOM 1845 O O . GLY B 1 68 ? 14.625 11.109 3.51 1 98 68 GLY B O 1
ATOM 1846 N N . PHE B 1 69 ? 14.148 12.07 5.504 1 98.38 69 PHE B N 1
ATOM 1847 C CA . PHE B 1 69 ? 14.484 10.883 6.289 1 98.38 69 PHE B CA 1
ATOM 1848 C C . PHE B 1 69 ? 13.234 10.062 6.59 1 98.38 69 PHE B C 1
ATOM 1850 O O . PHE B 1 69 ? 12.109 10.562 6.469 1 98.38 69 PHE B O 1
ATOM 1857 N N . PHE B 1 70 ? 13.508 8.805 6.953 1 98.69 70 PHE B N 1
ATOM 1858 C CA . PHE B 1 70 ? 12.375 7.918 7.18 1 98.69 70 PHE B CA 1
ATOM 1859 C C . PHE B 1 70 ? 12.516 7.184 8.508 1 98.69 70 PHE B C 1
ATOM 1861 O O . PHE B 1 70 ? 13.625 7.008 9.008 1 98.69 70 PHE B O 1
ATOM 1868 N N . HIS B 1 71 ? 11.359 6.824 9.039 1 98.62 71 HIS B N 1
ATOM 1869 C CA . HIS B 1 71 ? 11.219 5.785 10.055 1 98.62 71 HIS B CA 1
ATOM 1870 C C . HIS B 1 71 ? 10.102 4.812 9.703 1 98.62 71 HIS B C 1
ATOM 1872 O O . HIS B 1 71 ? 8.938 5.035 10.062 1 98.62 71 HIS B O 1
ATOM 1878 N N . TYR B 1 72 ? 10.461 3.768 8.992 1 98.25 72 TYR B N 1
ATOM 1879 C CA . TYR B 1 72 ? 9.562 2.707 8.539 1 98.25 72 TYR B CA 1
ATOM 1880 C C . TYR B 1 72 ? 8.602 3.221 7.477 1 98.25 72 TYR B C 1
ATOM 1882 O O . TYR B 1 72 ? 7.391 3.271 7.695 1 98.25 72 TYR B O 1
ATOM 1890 N N . PRO B 1 73 ? 9.125 3.6 6.254 1 98.69 73 PRO B N 1
ATOM 1891 C CA . PRO B 1 73 ? 8.273 3.992 5.133 1 98.69 73 PRO B CA 1
ATOM 1892 C C . PRO B 1 73 ? 7.43 2.836 4.598 1 98.69 73 PRO B C 1
ATOM 1894 O O . PRO B 1 73 ? 7.816 2.184 3.625 1 98.69 73 PRO B O 1
ATOM 1897 N N . VAL B 1 74 ? 6.254 2.674 5.051 1 98.44 74 VAL B N 1
ATOM 1898 C CA . VAL B 1 74 ? 5.527 1.409 4.984 1 98.44 74 VAL B CA 1
ATOM 1899 C C . VAL B 1 74 ? 4.801 1.297 3.646 1 98.44 74 VAL B C 1
ATOM 1901 O O . VAL B 1 74 ? 4.492 0.193 3.191 1 98.44 74 VAL B O 1
ATOM 1904 N N . ASN B 1 75 ? 4.445 2.42 3.033 1 98.88 75 ASN B N 1
ATOM 1905 C CA . ASN B 1 75 ? 3.611 2.426 1.837 1 98.88 75 ASN B CA 1
ATOM 1906 C C . ASN B 1 75 ? 3.945 3.604 0.925 1 98.88 75 ASN B C 1
ATOM 1908 O O . ASN B 1 75 ? 4.324 4.676 1.402 1 98.88 75 ASN B O 1
ATOM 1912 N N . ILE B 1 76 ? 3.777 3.387 -0.389 1 98.88 76 ILE B N 1
ATOM 1913 C CA . ILE B 1 76 ? 4.129 4.449 -1.327 1 98.88 76 ILE B CA 1
ATOM 1914 C C . ILE B 1 76 ? 3.176 4.414 -2.521 1 98.88 76 ILE B C 1
ATOM 1916 O O . ILE B 1 76 ? 2.635 3.361 -2.863 1 98.88 76 ILE B O 1
ATOM 1920 N N . ALA B 1 77 ? 3.006 5.52 -3.156 1 98.5 77 ALA B N 1
ATOM 1921 C CA . ALA B 1 77 ? 2.252 5.688 -4.395 1 98.5 77 ALA B CA 1
ATOM 1922 C C . ALA B 1 77 ? 2.836 6.809 -5.246 1 98.5 77 ALA B C 1
ATOM 1924 O O . ALA B 1 77 ? 3.365 7.789 -4.715 1 98.5 77 ALA B O 1
ATOM 1925 N N . VAL B 1 78 ? 2.756 6.664 -6.539 1 97.56 78 VAL B N 1
ATOM 1926 C CA . VAL B 1 78 ? 3.26 7.684 -7.449 1 97.56 78 VAL B CA 1
ATOM 1927 C C . VAL B 1 78 ? 2.166 8.086 -8.438 1 97.56 78 VAL B C 1
ATOM 1929 O O . VAL B 1 78 ? 1.391 7.238 -8.891 1 97.56 78 VAL B O 1
ATOM 1932 N N . ASN B 1 79 ? 2.105 9.359 -8.742 1 94 79 ASN B N 1
ATOM 1933 C CA . ASN B 1 79 ? 1.15 9.781 -9.758 1 94 79 ASN B CA 1
ATOM 1934 C C . ASN B 1 79 ? 1.834 10.023 -11.102 1 94 79 ASN B C 1
ATOM 1936 O O . ASN B 1 79 ? 3.033 9.773 -11.25 1 94 79 ASN B O 1
ATOM 1940 N N . ASP B 1 80 ? 1.078 10.5 -12.047 1 92.62 80 ASP B N 1
ATOM 1941 C CA . ASP B 1 80 ? 1.578 10.633 -13.414 1 92.62 80 ASP B CA 1
ATOM 1942 C C . ASP B 1 80 ? 2.529 11.82 -13.531 1 92.62 80 ASP B C 1
ATOM 1944 O O . ASP B 1 80 ? 3.244 11.953 -14.531 1 92.62 80 ASP B O 1
ATOM 1948 N N . GLU B 1 81 ? 2.59 12.695 -12.531 1 92.12 81 GLU B N 1
ATOM 1949 C CA . GLU B 1 81 ? 3.488 13.844 -12.516 1 92.12 81 GLU B CA 1
ATOM 1950 C C . GLU B 1 81 ? 4.797 13.516 -11.805 1 92.12 81 GLU B C 1
ATOM 1952 O O . GLU B 1 81 ? 5.645 14.391 -11.617 1 92.12 81 GLU B O 1
ATOM 1957 N N . ASN B 1 82 ? 4.906 12.273 -11.367 1 94.44 82 ASN B N 1
ATOM 1958 C CA . ASN B 1 82 ? 6.086 11.766 -10.68 1 94.44 82 ASN B CA 1
ATOM 1959 C C . ASN B 1 82 ? 6.176 12.297 -9.25 1 94.44 82 ASN B C 1
ATOM 1961 O O . ASN B 1 82 ? 7.27 12.461 -8.711 1 94.44 82 ASN B O 1
ATOM 1965 N N . ALA B 1 83 ? 5.055 12.656 -8.75 1 95.88 83 ALA B N 1
ATOM 1966 C CA . ALA B 1 83 ? 5.012 12.875 -7.305 1 95.88 83 ALA B CA 1
ATOM 1967 C C . ALA B 1 83 ? 4.926 11.547 -6.555 1 95.88 83 ALA B C 1
ATOM 1969 O O . ALA B 1 83 ? 3.994 10.766 -6.773 1 95.88 83 ALA B O 1
ATOM 1970 N N . LEU B 1 84 ? 5.906 11.359 -5.703 1 97.75 84 LEU B N 1
ATOM 1971 C CA . LEU B 1 84 ? 5.945 10.156 -4.887 1 97.75 84 LEU B CA 1
ATOM 1972 C C . LEU B 1 84 ? 5.469 10.445 -3.467 1 97.75 84 LEU B C 1
ATOM 1974 O O . LEU B 1 84 ? 6.035 11.305 -2.783 1 97.75 84 LEU B O 1
ATOM 1978 N N . PHE B 1 85 ? 4.441 9.742 -3.064 1 98.19 85 PHE B N 1
ATOM 1979 C CA . PHE B 1 85 ? 3.91 9.852 -1.711 1 98.19 85 PHE B CA 1
ATOM 1980 C C . PHE B 1 85 ? 4.383 8.688 -0.849 1 98.19 85 PHE B C 1
ATOM 1982 O O . PHE B 1 85 ? 4.32 7.531 -1.271 1 98.19 85 PHE B O 1
ATOM 1989 N N . VAL B 1 86 ? 4.871 9.016 0.331 1 98.81 86 VAL B N 1
ATOM 1990 C CA . VAL B 1 86 ? 5.441 7.992 1.2 1 98.81 86 VAL B CA 1
ATOM 1991 C C . VAL B 1 86 ? 4.801 8.07 2.584 1 98.81 86 VAL B C 1
ATOM 1993 O O . VAL B 1 86 ? 4.871 9.109 3.246 1 98.81 86 VAL B O 1
ATOM 1996 N N . CYS B 1 87 ? 4.172 7.012 2.98 1 98.75 87 CYS B N 1
ATOM 1997 C CA . CYS B 1 87 ? 3.742 6.906 4.371 1 98.75 87 CYS B CA 1
ATOM 1998 C C . CYS B 1 87 ? 4.93 6.645 5.289 1 98.75 87 CYS B C 1
ATOM 2000 O O . CYS B 1 87 ? 5.379 5.504 5.422 1 98.75 87 CYS B O 1
ATOM 2002 N N . ASP B 1 88 ? 5.426 7.625 5.867 1 98.5 88 ASP B N 1
ATOM 2003 C CA . ASP B 1 88 ? 6.496 7.594 6.859 1 98.5 88 ASP B CA 1
ATOM 2004 C C . ASP B 1 88 ? 5.941 7.332 8.258 1 98.5 88 ASP B C 1
ATOM 2006 O O . ASP B 1 88 ? 5.922 8.234 9.102 1 98.5 88 ASP B O 1
ATOM 2010 N N . GLN B 1 89 ? 5.594 6.09 8.477 1 98.31 89 GLN B N 1
ATOM 2011 C CA . GLN B 1 89 ? 4.699 5.684 9.555 1 98.31 89 GLN B CA 1
ATOM 2012 C C . GLN B 1 89 ? 5.305 6 10.922 1 98.31 89 GLN B C 1
ATOM 2014 O O . GLN B 1 89 ? 4.625 6.539 11.797 1 98.31 89 GLN B O 1
ATOM 2019 N N . GLY B 1 90 ? 6.496 5.648 11.125 1 97.75 90 GLY B N 1
ATOM 2020 C CA . GLY B 1 90 ? 7.129 5.848 12.414 1 97.75 90 GLY B CA 1
ATOM 2021 C C . GLY B 1 90 ? 7.285 7.312 12.781 1 97.75 90 GLY B C 1
ATOM 2022 O O . GLY B 1 90 ? 7.5 7.645 13.953 1 97.75 90 GLY B O 1
ATOM 2023 N N . ASN B 1 91 ? 7.234 8.188 11.742 1 97.62 91 ASN B N 1
ATOM 2024 C CA . ASN B 1 91 ? 7.355 9.617 11.977 1 97.62 91 ASN B CA 1
ATOM 2025 C C . ASN B 1 91 ? 5.996 10.312 11.906 1 97.62 91 ASN B C 1
ATOM 2027 O O . ASN B 1 91 ? 5.922 11.547 11.891 1 97.62 91 ASN B O 1
ATOM 2031 N N . HIS B 1 92 ? 4.922 9.578 11.766 1 97.12 92 HIS B N 1
ATOM 2032 C CA . HIS B 1 92 ? 3.553 10.078 11.828 1 97.12 92 HIS B CA 1
ATOM 2033 C C . HIS B 1 92 ? 3.301 11.125 10.75 1 97.12 92 HIS B C 1
ATOM 2035 O O . HIS B 1 92 ? 2.773 12.203 11.039 1 97.12 92 HIS B O 1
ATOM 2041 N N . ARG B 1 93 ? 3.725 10.758 9.516 1 97.06 93 ARG B N 1
ATOM 2042 C CA . ARG B 1 93 ? 3.59 11.742 8.438 1 97.06 93 ARG B CA 1
ATOM 2043 C C . ARG B 1 93 ? 3.559 11.055 7.074 1 97.06 93 ARG B C 1
ATOM 2045 O O . ARG B 1 93 ? 3.891 9.875 6.961 1 97.06 93 ARG B O 1
ATOM 2052 N N . VAL B 1 94 ? 3.094 11.773 6.148 1 97.38 94 VAL B N 1
ATOM 2053 C CA . VAL B 1 94 ? 3.27 11.469 4.73 1 97.38 94 VAL B CA 1
ATOM 2054 C C . VAL B 1 94 ? 4.211 12.492 4.098 1 97.38 94 VAL B C 1
ATOM 2056 O O . VAL B 1 94 ? 4.039 13.703 4.281 1 97.38 94 VAL B O 1
ATOM 2059 N N . GLN B 1 95 ? 5.191 11.992 3.447 1 97.75 95 GLN B N 1
ATOM 2060 C CA . GLN B 1 95 ? 6.098 12.867 2.717 1 97.75 95 GLN B CA 1
ATOM 2061 C C . GLN B 1 95 ? 5.91 12.727 1.209 1 97.75 95 GLN B C 1
ATOM 2063 O O . GLN B 1 95 ? 5.512 11.664 0.727 1 97.75 95 GLN B O 1
ATOM 2068 N N . VAL B 1 96 ? 6.23 13.812 0.502 1 97.31 96 VAL B N 1
ATOM 2069 C CA . VAL B 1 96 ? 6.148 13.836 -0.955 1 97.31 96 VAL B CA 1
ATOM 2070 C C . VAL B 1 96 ? 7.527 14.125 -1.545 1 97.31 96 VAL B C 1
ATOM 2072 O O . VAL B 1 96 ? 8.219 15.039 -1.093 1 97.31 96 VAL B O 1
ATOM 2075 N N . PHE B 1 97 ? 7.848 13.367 -2.537 1 97.62 97 PHE B N 1
ATOM 2076 C CA . PHE B 1 97 ? 9.133 13.492 -3.213 1 97.62 97 PHE B CA 1
ATOM 2077 C C . PHE B 1 97 ? 8.945 13.57 -4.723 1 97.62 97 PHE B C 1
ATOM 2079 O O . PHE B 1 97 ? 7.898 13.18 -5.246 1 97.62 97 PHE B O 1
ATOM 2086 N N . ASN B 1 98 ? 9.961 14.102 -5.363 1 96.69 98 ASN B N 1
ATOM 2087 C CA . ASN B 1 98 ? 10.094 13.883 -6.801 1 96.69 98 ASN B CA 1
ATOM 2088 C C . ASN B 1 98 ? 10.648 12.492 -7.102 1 96.69 98 ASN B C 1
ATOM 2090 O O . ASN B 1 98 ? 11.781 12.18 -6.738 1 96.69 98 ASN B O 1
ATOM 2094 N N . ALA B 1 99 ? 9.859 11.695 -7.73 1 96.81 99 ALA B N 1
ATOM 2095 C CA . ALA B 1 99 ? 10.219 10.305 -7.969 1 96.81 99 ALA B CA 1
ATOM 2096 C C . ALA B 1 99 ? 11.445 10.203 -8.867 1 96.81 99 ALA B C 1
ATOM 2098 O O . ALA B 1 99 ? 12.18 9.211 -8.82 1 96.81 99 ALA B O 1
ATOM 2099 N N . ALA B 1 100 ? 11.719 11.086 -9.688 1 95.25 100 ALA B N 1
ATOM 2100 C CA . ALA B 1 100 ? 12.789 11.039 -10.68 1 95.25 100 ALA B CA 1
ATOM 2101 C C . ALA B 1 100 ? 14.156 11.219 -10.016 1 95.25 100 ALA B C 1
ATOM 2103 O O . ALA B 1 100 ? 15.125 10.555 -10.391 1 95.25 100 ALA B O 1
ATOM 2104 N N . ASP B 1 101 ? 14.195 12.062 -8.961 1 95.81 101 ASP B N 1
ATOM 2105 C CA . ASP B 1 101 ? 15.523 12.344 -8.422 1 95.81 101 ASP B CA 1
ATOM 2106 C C . ASP B 1 101 ? 15.555 12.172 -6.906 1 95.81 101 ASP B C 1
ATOM 2108 O O . ASP B 1 101 ? 16.609 12.297 -6.281 1 95.81 101 ASP B O 1
ATOM 2112 N N . GLY B 1 102 ? 14.391 11.969 -6.285 1 97.06 102 GLY B N 1
ATOM 2113 C CA . GLY B 1 102 ? 14.336 11.711 -4.852 1 97.06 102 GLY B CA 1
ATOM 2114 C C . GLY B 1 102 ? 14.32 12.984 -4.023 1 97.06 102 GLY B C 1
ATOM 2115 O O . GLY B 1 102 ? 14.484 12.938 -2.801 1 97.06 102 GLY B O 1
ATOM 2116 N N . ALA B 1 103 ? 14.117 14.133 -4.676 1 96.75 103 ALA B N 1
ATOM 2117 C CA . ALA B 1 103 ? 14.094 15.391 -3.943 1 96.75 103 ALA B CA 1
ATOM 2118 C C . ALA B 1 103 ? 12.844 15.516 -3.084 1 96.75 103 ALA B C 1
ATOM 2120 O O . ALA B 1 103 ? 11.734 15.195 -3.539 1 96.75 103 ALA B O 1
ATOM 2121 N N . PHE B 1 104 ? 13 16.031 -1.895 1 97.25 104 PHE B N 1
ATOM 2122 C CA . PHE B 1 104 ? 11.867 16.281 -1.014 1 97.25 104 PHE B CA 1
ATOM 2123 C C . PHE B 1 104 ? 11.055 17.469 -1.511 1 97.25 104 PHE B C 1
ATOM 2125 O O . PHE B 1 104 ? 11.617 18.5 -1.877 1 97.25 104 PHE B O 1
ATOM 2132 N N . LEU B 1 105 ? 9.734 17.312 -1.391 1 95.5 105 LEU B N 1
ATOM 2133 C CA . LEU B 1 105 ? 8.875 18.375 -1.92 1 95.5 105 LEU B CA 1
ATOM 2134 C C . LEU B 1 105 ? 7.953 18.922 -0.836 1 95.5 105 LEU B C 1
ATOM 2136 O O . LEU B 1 105 ? 7.711 20.125 -0.769 1 95.5 105 LEU B O 1
ATOM 2140 N N . HIS B 1 106 ? 7.332 18.047 -0.028 1 94.06 106 HIS B N 1
ATOM 2141 C CA . HIS B 1 106 ? 6.289 18.453 0.912 1 94.06 106 HIS B CA 1
ATOM 2142 C C . HIS B 1 106 ? 6.051 17.359 1.962 1 94.06 106 HIS B C 1
ATOM 2144 O O . HIS B 1 106 ? 6.59 16.266 1.854 1 94.06 106 HIS B O 1
ATOM 2150 N N . LYS B 1 107 ? 5.293 17.656 3.027 1 94.38 107 LYS B N 1
ATOM 2151 C CA . LYS B 1 107 ? 4.871 16.656 4.012 1 94.38 107 LYS B CA 1
ATOM 2152 C C . LYS B 1 107 ? 3.582 17.078 4.707 1 94.38 107 LYS B C 1
ATOM 2154 O O . LYS B 1 107 ? 3.26 18.281 4.754 1 94.38 107 LYS B O 1
ATOM 2159 N N . TRP B 1 108 ? 2.879 16.078 5.121 1 92.06 108 TRP B N 1
ATOM 2160 C CA . TRP B 1 108 ? 1.739 16.219 6.02 1 92.06 108 TRP B CA 1
ATOM 2161 C C . TRP B 1 108 ? 1.872 15.289 7.219 1 92.06 108 TRP B C 1
ATOM 2163 O O . TRP B 1 108 ? 2.271 14.133 7.07 1 92.06 108 TRP B O 1
ATOM 2173 N N . GLY B 1 109 ? 1.562 15.773 8.336 1 91.94 109 GLY B N 1
ATOM 2174 C CA . GLY B 1 109 ? 1.655 14.922 9.516 1 91.94 109 GLY B CA 1
ATOM 2175 C C . GLY B 1 109 ? 0.713 15.336 10.625 1 91.94 109 GLY B C 1
ATOM 2176 O O . GLY B 1 109 ? -0.287 16.016 10.383 1 91.94 109 GLY B O 1
ATOM 2177 N N . GLY B 1 110 ? 0.892 14.609 11.711 1 89.75 110 GLY B N 1
ATOM 2178 C CA . GLY B 1 110 ? 0.127 14.93 12.906 1 89.75 110 GLY B CA 1
ATOM 2179 C C . GLY B 1 110 ? 0.996 15.141 14.133 1 89.75 110 GLY B C 1
ATOM 2180 O O . GLY B 1 110 ? 2.211 14.945 14.078 1 89.75 110 GLY B O 1
ATOM 2181 N N . SER B 1 111 ? 0.338 15.828 15.102 1 86.06 111 SER B N 1
ATOM 2182 C CA . SER B 1 111 ? 1.02 16.094 16.359 1 86.06 111 SER B CA 1
ATOM 2183 C C . SER B 1 111 ? 0.056 16.016 17.547 1 86.06 111 SER B C 1
ATOM 2185 O O . SER B 1 111 ? -1.161 16.094 17.359 1 86.06 111 SER B O 1
ATOM 2187 N N . LYS B 1 112 ? 0.727 15.672 18.672 1 83 112 LYS B N 1
ATOM 2188 C CA . LYS B 1 112 ? -0.054 15.719 19.906 1 83 112 LYS B CA 1
ATOM 2189 C C . LYS B 1 112 ? -0.542 17.141 20.188 1 83 112 LYS B C 1
ATOM 2191 O O . LYS B 1 112 ? 0.193 18.109 19.984 1 83 112 LYS B O 1
ATOM 2196 N N . LYS B 1 113 ? -1.849 17.203 20.422 1 73.38 113 LYS B N 1
ATOM 2197 C CA . LYS B 1 113 ? -2.373 18.516 20.781 1 73.38 113 LYS B CA 1
ATOM 2198 C C . LYS B 1 113 ? -1.732 19.031 22.062 1 73.38 113 LYS B C 1
ATOM 2200 O O . LYS B 1 113 ? -1.584 18.297 23.031 1 73.38 113 LYS B O 1
ATOM 2205 N N . LYS B 1 114 ? -0.974 20.031 21.984 1 64.5 114 LYS B N 1
ATOM 2206 C CA . LYS B 1 114 ? -0.393 20.641 23.172 1 64.5 114 LYS B CA 1
ATOM 2207 C C . LYS B 1 114 ? -1.479 21.062 24.172 1 64.5 114 LYS B C 1
ATOM 2209 O O . LYS B 1 114 ? -2.525 21.578 23.766 1 64.5 114 LYS B O 1
ATOM 2214 N N . LYS B 1 115 ? -1.572 20.375 25.391 1 59.22 115 LYS B N 1
ATOM 2215 C CA . LYS B 1 115 ? -2.439 20.906 26.438 1 59.22 115 LYS B CA 1
ATOM 2216 C C . LYS B 1 115 ? -2.258 22.422 26.594 1 59.22 115 LYS B C 1
ATOM 2218 O O . LYS B 1 115 ? -1.13 22.922 26.578 1 59.22 115 LYS B O 1
ATOM 2223 N N . PRO B 1 116 ? -3.346 23.141 26.344 1 56.28 116 PRO B N 1
ATOM 2224 C CA . PRO B 1 116 ? -3.141 24.547 26.688 1 56.28 116 PRO B CA 1
ATOM 2225 C C . PRO B 1 116 ? -2.402 24.734 28 1 56.28 116 PRO B C 1
ATOM 2227 O O . PRO B 1 116 ? -2.576 23.938 28.938 1 56.28 116 PRO B O 1
ATOM 2230 N N . GLU B 1 117 ? -1.247 25.234 27.938 1 55.69 117 GLU B N 1
ATOM 2231 C CA . GLU B 1 117 ? -0.567 25.578 29.188 1 55.69 117 GLU B CA 1
ATOM 2232 C C . GLU B 1 117 ? -1.551 26.094 30.234 1 55.69 117 GLU B C 1
ATOM 2234 O O . GLU B 1 117 ? -2.486 26.828 29.891 1 55.69 117 GLU B O 1
ATOM 2239 N N . PRO B 1 118 ? -1.628 25.406 31.375 1 56.66 118 PRO B N 1
ATOM 2240 C CA . PRO B 1 118 ? -2.498 26.016 32.375 1 56.66 118 PRO B CA 1
ATOM 2241 C C . PRO B 1 118 ? -2.381 27.547 32.406 1 56.66 118 PRO B C 1
ATOM 2243 O O . PRO B 1 118 ? -1.287 28.078 32.219 1 56.66 118 PRO B O 1
ATOM 2246 N N . VAL B 1 119 ? -3.451 28.281 32.062 1 54.66 119 VAL B N 1
ATOM 2247 C CA . VAL B 1 119 ? -3.436 29.719 32.25 1 54.66 119 VAL B CA 1
ATOM 2248 C C . VAL B 1 119 ? -2.887 30.031 33.656 1 54.66 119 VAL B C 1
ATOM 2250 O O . VAL B 1 119 ? -3.217 29.344 34.625 1 54.66 119 VAL B O 1
ATOM 2253 N N . GLU B 1 120 ? -2.045 30.828 33.812 1 53.03 120 GLU B N 1
ATOM 2254 C CA . GLU B 1 120 ? -1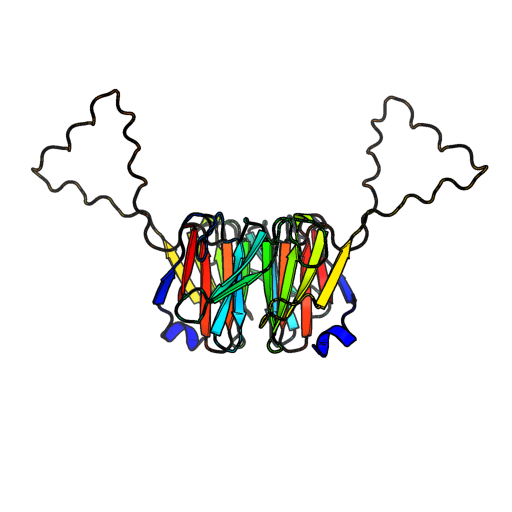.624 31.391 35.094 1 53.03 120 GLU B CA 1
ATOM 2255 C C . GLU B 1 120 ? -2.822 31.891 35.875 1 53.03 120 GLU B C 1
ATOM 2257 O O . GLU B 1 120 ? -3.621 32.688 35.406 1 53.03 120 GLU B O 1
ATOM 2262 N N . GLY B 1 121 ? -3.27 31.281 37.156 1 58.09 121 GLY B N 1
ATOM 2263 C CA . GLY B 1 121 ? -4.242 31.547 38.188 1 58.09 121 GLY B CA 1
ATOM 2264 C C . GLY B 1 121 ? -5.277 30.453 38.344 1 58.09 121 GLY B C 1
ATOM 2265 O O . GLY B 1 121 ? -6.188 30.562 39.156 1 58.09 121 GLY B O 1
ATOM 2266 N N . GLU B 1 122 ? -5.621 29.719 37.281 1 54.38 122 GLU B N 1
ATOM 2267 C CA . GLU B 1 122 ? -6.602 28.672 37.562 1 54.38 122 GLU B CA 1
ATOM 2268 C C . GLU B 1 122 ? -5.961 27.484 38.281 1 54.38 122 GLU B C 1
ATOM 2270 O O . GLU B 1 122 ? -4.848 27.078 37.938 1 54.38 122 GLU B O 1
ATOM 2275 N N . ALA B 1 123 ? -6.406 27.141 39.469 1 52.81 123 ALA B N 1
ATOM 2276 C CA . ALA B 1 123 ? -5.977 26.047 40.344 1 52.81 123 ALA B CA 1
ATOM 2277 C C . ALA B 1 123 ? -5.738 24.781 39.531 1 52.81 123 ALA B C 1
ATOM 2279 O O . ALA B 1 123 ? -6.465 24.5 38.562 1 52.81 123 ALA B O 1
ATOM 2280 N N . PRO B 1 124 ? -4.555 24.234 39.531 1 51.66 124 PRO B N 1
ATOM 2281 C CA . PRO B 1 124 ? -4.324 22.953 38.875 1 51.66 124 PRO B CA 1
ATOM 2282 C C . PRO B 1 124 ? -5.516 22.016 39 1 51.66 124 PRO B C 1
ATOM 2284 O O . PRO B 1 124 ? -6.258 22.062 40 1 51.66 124 PRO B O 1
ATOM 2287 N N . PRO B 1 125 ? -6.039 21.547 37.875 1 49.97 125 PRO B N 1
ATOM 2288 C CA . PRO B 1 125 ? -7.129 20.594 38.094 1 49.97 125 PRO B CA 1
ATOM 2289 C C . PRO B 1 125 ? -6.832 19.609 39.25 1 49.97 125 PRO B C 1
ATOM 2291 O O . PRO B 1 125 ? -5.664 19.328 39.531 1 49.97 125 PRO B O 1
ATOM 2294 N N . GLU B 1 126 ? -7.68 19.469 40.219 1 46.56 126 GLU B N 1
ATOM 2295 C CA . GLU B 1 126 ? -7.578 18.516 41.312 1 46.56 126 GLU B CA 1
ATOM 2296 C C . GLU B 1 126 ? -7.102 17.141 40.812 1 46.56 126 GLU B C 1
ATOM 2298 O O . GLU B 1 126 ? -7.504 16.703 39.719 1 46.56 126 GLU B O 1
ATOM 2303 N N . GLU B 1 127 ? -5.906 16.75 41.156 1 47.25 127 GLU B N 1
ATOM 2304 C CA . GLU B 1 127 ? -5.426 15.391 40.938 1 47.25 127 GLU B CA 1
ATOM 2305 C C . GLU B 1 127 ? -6.559 14.383 41.031 1 47.25 127 GLU B C 1
ATOM 2307 O O . GLU B 1 127 ? -7.352 14.422 41.969 1 47.25 127 GLU B O 1
ATOM 2312 N N . PRO B 1 128 ? -7.027 13.789 39.906 1 47.03 128 PRO B N 1
ATOM 2313 C CA . PRO B 1 128 ? -8.055 12.773 40.156 1 47.03 128 PRO B CA 1
ATOM 2314 C C . PRO B 1 128 ? -7.723 11.906 41.375 1 47.03 128 PRO B C 1
ATOM 2316 O O . PRO B 1 128 ? -6.555 11.75 41.719 1 47.03 128 PRO B O 1
ATOM 2319 N N . ALA B 1 129 ? -8.641 11.727 42.281 1 44 129 ALA B N 1
ATOM 2320 C CA . ALA B 1 129 ? -8.5 10.836 43.438 1 44 129 ALA B CA 1
ATOM 2321 C C . ALA B 1 129 ? -7.758 9.555 43.062 1 44 129 ALA B C 1
ATOM 2323 O O . ALA B 1 129 ? -7.789 9.141 41.906 1 44 129 ALA B O 1
ATOM 2324 N N . GLU B 1 130 ? -6.793 9.062 43.844 1 44.44 130 GLU B N 1
ATOM 2325 C CA . GLU B 1 130 ? -5.855 7.945 43.75 1 44.44 130 GLU B CA 1
ATOM 2326 C C . GLU B 1 130 ? -6.445 6.809 42.906 1 44.44 130 GLU B C 1
ATOM 2328 O O . GLU B 1 130 ? -5.707 5.996 42.344 1 44.44 130 GLU B O 1
ATOM 2333 N N . GLY B 1 131 ? -7.629 6.395 43.219 1 45.19 131 GLY B N 1
ATOM 2334 C CA . GLY B 1 131 ? -8.18 5.117 42.781 1 45.19 131 GLY B CA 1
ATOM 2335 C C . GLY B 1 131 ? -8.578 5.102 41.312 1 45.19 131 GLY B C 1
ATOM 2336 O O . GLY B 1 131 ? -8.969 4.062 40.781 1 45.19 131 GLY B O 1
ATOM 2337 N N . GLU B 1 132 ? -9.266 6.148 40.969 1 39.06 132 GLU B N 1
ATOM 2338 C CA . GLU B 1 132 ? -9.68 5.973 39.562 1 39.06 132 GLU B CA 1
ATOM 2339 C C . GLU B 1 132 ? -8.5 6.16 38.625 1 39.06 132 GLU B C 1
ATOM 2341 O O . GLU B 1 132 ? -7.949 7.258 38.531 1 39.06 132 GLU B O 1
ATOM 2346 N N . GLU B 1 133 ? -7.566 5.215 38.594 1 40.53 133 GLU B N 1
ATOM 2347 C CA . GLU B 1 133 ? -6.715 5.191 37.406 1 40.53 133 GLU B CA 1
ATOM 2348 C C . GLU B 1 133 ? -7.34 5.984 36.25 1 40.53 133 GLU B C 1
ATOM 2350 O O . GLU B 1 133 ? -8.305 5.527 35.625 1 40.53 133 GLU B O 1
ATOM 2355 N N . GLY B 1 134 ? -7.555 7.184 36.531 1 39 134 GLY B N 1
ATOM 2356 C CA . GLY B 1 134 ? -8.07 8.031 35.469 1 39 134 GLY B CA 1
ATOM 2357 C C . GLY B 1 134 ? -7.512 7.691 34.094 1 39 134 GLY B C 1
ATOM 2358 O O . GLY B 1 134 ? -6.309 7.48 33.938 1 39 134 GLY B O 1
ATOM 2359 N N . ALA B 1 135 ? -8.297 6.988 33.438 1 41 135 ALA B N 1
ATOM 2360 C CA . ALA B 1 135 ? -7.984 6.82 32.031 1 41 135 ALA B CA 1
ATOM 2361 C C . ALA B 1 135 ? -7.32 8.07 31.469 1 41 135 ALA B C 1
ATOM 2363 O O . ALA B 1 135 ? -7.875 9.172 31.547 1 41 135 ALA B O 1
ATOM 2364 N N . GLU B 1 136 ? -6.016 8.398 31.781 1 42.88 136 GLU B N 1
ATOM 2365 C CA . GLU B 1 136 ? -5.355 9.398 30.953 1 42.88 136 GLU B CA 1
ATOM 2366 C C . GLU B 1 136 ? -6.156 9.688 29.688 1 42.88 136 GLU B C 1
ATOM 2368 O O . GLU B 1 136 ? -6.547 8.758 28.969 1 42.88 136 GLU B O 1
ATOM 2373 N N . LYS B 1 137 ? -6.988 10.656 29.734 1 45.97 137 LYS B N 1
ATOM 2374 C CA . LYS B 1 137 ? -7.668 11.062 28.516 1 45.97 137 LYS B CA 1
ATOM 2375 C C . LYS B 1 137 ? -6.777 10.859 27.297 1 45.97 137 LYS B C 1
ATOM 2377 O O . LYS B 1 137 ? -5.59 11.203 27.328 1 45.97 137 LYS B O 1
ATOM 2382 N N . PRO B 1 138 ? -6.965 9.969 26.438 1 51.72 138 PRO B N 1
ATOM 2383 C CA . PRO B 1 138 ? -6.133 9.82 25.234 1 51.72 138 PRO B CA 1
ATOM 2384 C C . PRO B 1 138 ? -5.664 11.164 24.672 1 51.72 138 PRO B C 1
ATOM 2386 O O . PRO B 1 138 ? -6.449 12.109 24.594 1 51.72 138 PRO B O 1
ATOM 2389 N N . GLU B 1 139 ? -4.43 11.68 25.078 1 58.31 139 GLU B N 1
ATOM 2390 C CA . GLU B 1 139 ? -3.854 12.859 24.438 1 58.31 139 GLU B CA 1
ATOM 2391 C C . GLU B 1 139 ? -4.43 13.062 23.031 1 58.31 139 GLU B C 1
ATOM 2393 O O . GLU B 1 139 ? -4.465 12.133 22.234 1 58.31 139 GLU B O 1
ATOM 2398 N N . GLU B 1 140 ? -5.246 14.125 22.828 1 81.44 140 GLU B N 1
ATOM 2399 C CA . GLU B 1 140 ? -5.93 14.453 21.578 1 81.44 140 GLU B CA 1
ATOM 2400 C C . GLU B 1 140 ? -4.938 14.609 20.422 1 81.44 140 GLU B C 1
ATOM 2402 O O . GLU B 1 140 ? -3.887 15.234 20.594 1 81.44 140 GLU B O 1
ATOM 2407 N N . TRP B 1 141 ? -4.82 13.75 19.562 1 85.88 141 TRP B N 1
ATOM 2408 C CA . TRP B 1 141 ? -3.996 13.781 18.359 1 85.88 141 TRP B CA 1
ATOM 2409 C C . TRP B 1 141 ? -4.711 14.516 17.234 1 85.88 141 TRP B C 1
ATOM 2411 O O . TRP B 1 141 ? -5.914 14.328 17.031 1 85.88 141 TRP B O 1
ATOM 2421 N N . GLN B 1 142 ? -3.828 15.461 16.672 1 88.75 142 GLN B N 1
ATOM 2422 C CA . GLN B 1 142 ? -4.359 16.141 15.5 1 88.75 142 GLN B CA 1
ATOM 2423 C C . GLN B 1 142 ? -3.646 15.703 14.227 1 88.75 142 GLN B C 1
ATOM 2425 O O . GLN B 1 142 ? -2.42 15.586 14.203 1 88.75 142 GLN B O 1
ATOM 2430 N N . GLY B 1 143 ? -4.469 15.391 13.258 1 90.88 143 GLY B N 1
ATOM 2431 C CA . GLY B 1 143 ? -3.896 15.016 11.969 1 90.88 143 GLY B CA 1
ATOM 2432 C C . GLY B 1 143 ? -3.572 13.539 11.867 1 90.88 143 GLY B C 1
ATOM 2433 O O . GLY B 1 143 ? -4.211 12.711 12.523 1 90.88 143 GLY B O 1
ATOM 2434 N N . ILE B 1 144 ? -2.605 13.266 11.016 1 93.94 144 ILE B N 1
ATOM 2435 C CA . ILE B 1 144 ? -2.252 11.875 10.742 1 93.94 144 ILE B CA 1
ATOM 2436 C C . ILE B 1 144 ? -1.46 11.305 11.914 1 93.94 144 ILE B C 1
ATOM 2438 O O . ILE B 1 144 ? -0.509 11.93 12.398 1 93.94 144 ILE B O 1
ATOM 2442 N N . ARG B 1 145 ? -1.807 10.156 12.305 1 94.62 145 ARG B N 1
ATOM 2443 C CA . ARG B 1 145 ? -1.175 9.547 13.469 1 94.62 145 ARG B CA 1
ATOM 2444 C C . ARG B 1 145 ? -0.309 8.359 13.07 1 94.62 145 ARG B C 1
ATOM 2446 O O . ARG B 1 145 ? 0.856 8.273 13.469 1 94.62 145 ARG B O 1
ATOM 2453 N N . CYS B 1 146 ? -0.854 7.465 12.391 1 97.19 146 CYS B N 1
ATOM 2454 C CA . CYS B 1 146 ? -0.148 6.266 11.953 1 97.19 146 CYS B CA 1
ATOM 2455 C C . CYS B 1 146 ? -0.552 5.879 10.539 1 97.19 146 CYS B C 1
ATOM 2457 O O . CYS B 1 146 ? -1.288 4.914 10.336 1 97.19 146 CYS B O 1
ATOM 2459 N N . PRO B 1 147 ? -0.017 6.625 9.555 1 98.06 147 PRO B N 1
ATOM 2460 C CA . PRO B 1 147 ? -0.396 6.309 8.172 1 98.06 147 PRO B CA 1
ATOM 2461 C C . PRO B 1 147 ? 0.027 4.902 7.754 1 98.06 147 PRO B C 1
ATOM 2463 O O . PRO B 1 147 ? 1.166 4.496 8 1 98.06 147 PRO B O 1
ATOM 2466 N N . ALA B 1 148 ? -0.858 4.172 7.16 1 98.06 148 ALA B N 1
ATOM 2467 C CA . ALA B 1 148 ? -0.624 2.779 6.789 1 98.06 148 ALA B CA 1
ATOM 2468 C C . ALA B 1 148 ? -0.599 2.609 5.273 1 98.06 148 ALA B C 1
ATOM 2470 O O . ALA B 1 148 ? 0.109 1.746 4.75 1 98.06 148 ALA B O 1
ATOM 2471 N N . GLY B 1 149 ? -1.467 3.299 4.516 1 98.75 149 GLY B N 1
ATOM 2472 C CA . GLY B 1 149 ? -1.568 3.254 3.068 1 98.75 149 GLY B CA 1
ATOM 2473 C C . GLY B 1 149 ? -1.824 4.613 2.445 1 98.75 149 GLY B C 1
ATOM 2474 O O . GLY B 1 149 ? -2.414 5.492 3.078 1 98.75 149 GLY B O 1
ATOM 2475 N N . VAL B 1 150 ? -1.4 4.75 1.195 1 98.69 150 VAL B N 1
ATOM 2476 C CA . VAL B 1 150 ? -1.629 5.98 0.446 1 98.69 150 VAL B CA 1
ATOM 2477 C C . VAL B 1 150 ? -1.924 5.648 -1.016 1 98.69 150 VAL B C 1
ATOM 2479 O O . VAL B 1 150 ? -1.322 4.734 -1.584 1 98.69 150 VAL B O 1
ATOM 2482 N N . ALA B 1 151 ? -2.842 6.355 -1.579 1 98.44 151 ALA B N 1
ATOM 2483 C CA . ALA B 1 151 ? -3.182 6.246 -2.994 1 98.44 151 ALA B CA 1
ATOM 2484 C C . ALA B 1 151 ? -3.4 7.621 -3.617 1 98.44 151 ALA B C 1
ATOM 2486 O O . ALA B 1 151 ? -3.803 8.562 -2.93 1 98.44 151 ALA B O 1
ATOM 2487 N N . VAL B 1 152 ? -3.145 7.699 -4.848 1 96.31 152 VAL B N 1
ATOM 2488 C CA . VAL B 1 152 ? -3.344 8.93 -5.605 1 96.31 152 VAL B CA 1
ATOM 2489 C C . VAL B 1 152 ? -3.877 8.602 -6.996 1 96.31 152 VAL B C 1
ATOM 2491 O O . VAL B 1 152 ? -3.439 7.633 -7.625 1 96.31 152 VAL B O 1
ATOM 2494 N N . ASN B 1 153 ? -4.848 9.375 -7.441 1 93.25 153 ASN B N 1
ATOM 2495 C CA . ASN B 1 153 ? -5.34 9.148 -8.797 1 93.25 153 ASN B CA 1
ATOM 2496 C C . ASN B 1 153 ? -4.895 10.258 -9.75 1 93.25 153 ASN B C 1
ATOM 2498 O O . ASN B 1 153 ? -4.172 11.172 -9.344 1 93.25 153 ASN B O 1
ATOM 2502 N N . ALA B 1 154 ? -5.336 10.125 -10.992 1 90.12 154 ALA B N 1
ATOM 2503 C CA . ALA B 1 154 ? -4.871 11.031 -12.039 1 90.12 154 ALA B CA 1
ATOM 2504 C C . ALA B 1 154 ? -5.422 12.438 -11.828 1 90.12 154 ALA B C 1
ATOM 2506 O O . ALA B 1 154 ? -4.859 13.414 -12.328 1 90.12 154 ALA B O 1
ATOM 2507 N N . SER B 1 155 ? -6.477 12.586 -11.086 1 88.81 155 SER B N 1
ATOM 2508 C CA . SER B 1 155 ? -7.09 13.891 -10.859 1 88.81 155 SER B CA 1
ATOM 2509 C C . SER B 1 155 ? -6.438 14.609 -9.68 1 88.81 155 SER B C 1
ATOM 2511 O O . SER B 1 155 ? -6.773 15.758 -9.383 1 88.81 155 SER B O 1
ATOM 2513 N N . GLY B 1 156 ? -5.598 13.875 -8.969 1 89.94 156 GLY B N 1
ATOM 2514 C CA . GLY B 1 156 ? -4.844 14.5 -7.891 1 89.94 156 GLY B CA 1
ATOM 2515 C C . GLY B 1 156 ? -5.434 14.242 -6.516 1 89.94 156 GLY B C 1
ATOM 2516 O O . GLY B 1 156 ? -5.008 14.844 -5.527 1 89.94 156 GLY B O 1
ATOM 2517 N N . MET B 1 157 ? -6.438 13.461 -6.453 1 93.06 157 MET B N 1
ATOM 2518 C CA . MET B 1 157 ? -6.961 13.062 -5.148 1 93.06 157 MET B CA 1
ATOM 2519 C C . MET B 1 157 ? -5.992 12.133 -4.434 1 93.06 157 MET B C 1
ATOM 2521 O O . MET B 1 157 ? -5.539 11.141 -5.004 1 93.06 157 MET B O 1
ATOM 2525 N N . VAL B 1 158 ? -5.66 12.508 -3.201 1 96.44 158 VAL B N 1
ATOM 2526 C CA . VAL B 1 158 ? -4.809 11.672 -2.361 1 96.44 158 VAL B CA 1
ATOM 2527 C C . VAL B 1 158 ? -5.602 11.164 -1.161 1 96.44 158 VAL B C 1
ATOM 2529 O O . VAL B 1 158 ? -6.297 11.93 -0.496 1 96.44 158 VAL B O 1
ATOM 2532 N N . VAL B 1 159 ? -5.512 9.883 -0.875 1 98.06 159 VAL B N 1
ATOM 2533 C CA . VAL B 1 159 ? -6.168 9.289 0.285 1 98.06 159 VAL B CA 1
ATOM 2534 C C . VAL B 1 159 ? -5.148 8.531 1.129 1 98.06 159 VAL B C 1
ATOM 2536 O O . VAL B 1 159 ? -4.254 7.875 0.59 1 98.06 159 VAL B O 1
ATOM 2539 N N . VAL B 1 160 ? -5.312 8.641 2.41 1 98.44 160 VAL B N 1
ATOM 2540 C CA . VAL B 1 160 ? -4.41 8 3.361 1 98.44 160 VAL B CA 1
ATOM 2541 C C . VAL B 1 160 ? -5.219 7.23 4.402 1 98.44 160 VAL B C 1
ATOM 2543 O O . VAL B 1 160 ? -6.156 7.773 4.992 1 98.44 160 VAL B O 1
ATOM 2546 N N . THR B 1 161 ? -4.852 5.973 4.57 1 98.62 161 THR B N 1
ATOM 2547 C CA . THR B 1 161 ? -5.43 5.223 5.676 1 98.62 161 THR B CA 1
ATOM 2548 C C . THR B 1 161 ? -4.578 5.371 6.934 1 98.62 161 THR B C 1
ATOM 2550 O O . THR B 1 161 ? -3.35 5.387 6.863 1 98.62 161 THR B O 1
ATOM 2553 N N . ASP B 1 162 ? -5.234 5.52 8.039 1 97.69 162 ASP B N 1
ATOM 2554 C CA . ASP B 1 162 ? -4.586 5.602 9.352 1 97.69 162 ASP B CA 1
ATOM 2555 C C . ASP B 1 162 ? -5.137 4.539 10.297 1 97.69 162 ASP B C 1
ATOM 2557 O O . ASP B 1 162 ? -6.273 4.648 10.773 1 97.69 162 ASP B O 1
ATOM 2561 N N . TYR B 1 163 ? -4.293 3.586 10.578 1 94.38 163 TYR B N 1
ATOM 2562 C CA . TYR B 1 163 ? -4.844 2.443 11.297 1 94.38 163 TYR B CA 1
ATOM 2563 C C . TYR B 1 163 ? -5.113 2.795 12.758 1 94.38 163 TYR B C 1
ATOM 2565 O O . TYR B 1 163 ? -6.008 2.223 13.383 1 94.38 163 TYR B O 1
ATOM 2573 N N . GLN B 1 164 ? -4.387 3.66 13.367 1 93.25 164 GLN B N 1
ATOM 2574 C CA . GLN B 1 164 ? -4.637 4.02 14.758 1 93.25 164 GLN B CA 1
ATOM 2575 C C . GLN B 1 164 ? -5.84 4.953 14.875 1 93.25 164 GLN B C 1
ATOM 2577 O O . GLN B 1 164 ? -6.566 4.914 15.867 1 93.25 164 GLN B O 1
ATOM 2582 N N . ALA B 1 165 ? -5.996 5.844 13.953 1 92.56 165 ALA B N 1
ATOM 2583 C CA . ALA B 1 165 ? -7.156 6.73 13.945 1 92.56 165 ALA B CA 1
ATOM 2584 C C . ALA B 1 165 ? -8.406 5.992 13.453 1 92.56 165 ALA B C 1
ATOM 2586 O O . ALA B 1 165 ? -9.516 6.516 13.555 1 92.56 165 ALA B O 1
ATOM 2587 N N . HIS B 1 166 ? -8.211 4.793 12.891 1 95.56 166 HIS B N 1
ATOM 2588 C CA . HIS B 1 166 ? -9.305 4.02 12.297 1 95.56 166 HIS B CA 1
ATOM 2589 C C . HIS B 1 166 ? -10.078 4.848 11.273 1 95.56 166 HIS B C 1
ATOM 2591 O O . HIS B 1 166 ? -11.312 4.852 11.281 1 95.56 166 HIS B O 1
ATOM 2597 N N . ALA B 1 167 ? -9.25 5.562 10.469 1 95.69 167 ALA B N 1
ATOM 2598 C CA . ALA B 1 167 ? -9.875 6.559 9.602 1 95.69 167 ALA B CA 1
ATOM 2599 C C . ALA B 1 167 ? -9.125 6.672 8.273 1 95.69 167 ALA B C 1
ATOM 2601 O O . ALA B 1 167 ? -8.016 6.152 8.133 1 95.69 167 ALA B O 1
ATOM 2602 N N . ILE B 1 168 ? -9.812 7.293 7.363 1 98 168 ILE B N 1
ATOM 2603 C CA . ILE B 1 168 ? -9.266 7.645 6.059 1 98 168 ILE B CA 1
ATOM 2604 C C . ILE B 1 168 ? -9.188 9.164 5.926 1 98 168 ILE B C 1
ATOM 2606 O O . ILE B 1 168 ? -10.141 9.875 6.242 1 98 168 ILE B O 1
ATOM 2610 N N . PHE B 1 169 ? -8.023 9.617 5.504 1 96.94 169 PHE B N 1
ATOM 2611 C CA . PHE B 1 169 ? -7.812 11.031 5.215 1 96.94 169 PHE B CA 1
ATOM 2612 C C . PHE B 1 169 ? -7.789 11.281 3.711 1 96.94 169 PHE B C 1
ATOM 2614 O O . PHE B 1 169 ? -7.16 10.523 2.963 1 96.94 169 PHE B O 1
ATOM 2621 N N . ALA B 1 170 ? -8.484 12.312 3.322 1 95.5 170 ALA B N 1
ATOM 2622 C CA . ALA B 1 170 ? -8.477 12.695 1.913 1 95.5 170 ALA B CA 1
ATOM 2623 C C . ALA B 1 170 ? -7.949 14.117 1.735 1 95.5 170 ALA B C 1
ATOM 2625 O O . ALA B 1 170 ? -8.289 15.016 2.508 1 95.5 170 ALA B O 1
ATOM 2626 N N . PHE B 1 171 ? -7.16 14.18 0.739 1 92.44 171 PHE B N 1
ATOM 2627 C CA . PHE B 1 171 ? -6.539 15.453 0.406 1 92.44 171 PHE B CA 1
ATOM 2628 C C . PHE B 1 171 ? -6.766 15.805 -1.061 1 92.44 171 PHE B C 1
ATOM 2630 O O . PHE B 1 171 ? -6.906 14.914 -1.9 1 92.44 171 PHE B O 1
#

Organism: Polarella glacialis (NCBI:txid89957)

Secondary structure (DSSP, 8-state):
--GGGGG----EEE-EESSSTTEES-EEEEEE-TT--EEEEETTTEEEEE-TTS-EEEEE--BSSSTT-BS-EEEEEE-TT-EEEEEEGGGTEEEEEETTT--EEEEEEEEE-------TTS-------TTS--------EEE-SSEEEEEE-TT--EEEEETTTTEEEE-/--GGGGG----EEE-EESSSTTEES-EEEEEE-TT--EEEEETTTEEEEE-TTS-EEEEE--BSSSTT-BS-EEEEEE-TT-EEEEEEGGGTEEEEEETTT--EEEEEEEEE-------TTS-------TTS--------EEE-SSEEEEEE-TT--EEEEETTTTEEEE-